Protein AF-A0A8R1E012-F1 (afdb_monomer)

Foldseek 3Di:
DDDDDDDDDDDDDDDDDDDDDDDDDDDDDDDDDDPDPPPDVVVVVVVVVLVVVFVVLLCVLQVDDQDDLCPPAEAEAFAWQVQKAWPDDDVPDPETEIEGDPCLQQAARQPRDCADPVRDNDWDAFQAWAAFPVRDTHGDSHIHDPVSQCNHQQLHDHQSLCCDVLLVNTRHFQQQFASQCNNVVVRSVRNDADWAAASITSHIHHPPWGQFPPKAWDWYFYQDPNDTTTHIHIHHPVPDQQDEDDAADQAAPQPRHRPPWAAAPRYRYTHDPVSDSYQHYPNHGDDPRHDPCVSSVHGHHPPDDDDDDDDPPPPPVPPD

Solvent-accessible surface area (backbone atoms only — not comparable to full-atom values): 19386 Å² total; per-residue (Å²): 133,88,80,85,90,89,85,87,92,83,91,86,88,87,81,89,84,85,90,82,91,81,87,84,80,86,84,86,80,86,78,76,79,76,79,76,77,78,76,51,70,67,58,53,53,51,51,51,49,52,52,49,53,45,54,52,51,52,46,60,57,70,72,43,76,89,70,85,51,45,73,60,37,42,31,38,66,77,44,58,32,79,48,43,47,63,52,84,85,54,99,86,64,89,78,37,42,30,40,65,43,95,54,31,88,59,26,17,64,81,79,72,34,52,52,49,98,86,70,50,58,66,66,47,68,29,70,38,66,44,72,30,74,86,70,48,76,41,77,41,67,51,24,29,35,69,70,53,45,56,50,45,34,35,31,63,40,52,46,68,55,27,49,34,71,79,27,74,47,36,56,49,53,53,58,60,28,16,41,59,38,27,53,73,67,39,51,51,61,14,46,51,84,62,69,28,33,33,63,61,32,57,37,13,20,33,60,90,75,42,47,41,51,78,44,42,84,39,60,33,34,34,55,51,97,92,39,78,44,50,29,66,29,26,46,51,52,86,82,49,88,65,74,72,83,74,73,62,48,81,30,19,75,80,78,61,50,64,70,85,63,42,62,23,74,66,51,45,50,16,29,45,80,86,72,46,69,56,51,24,44,70,86,36,76,55,65,90,47,57,44,60,54,67,67,50,64,64,69,60,44,54,92,62,88,75,88,75,86,76,73,90,76,67,88,72,71,88,77,127

InterPro do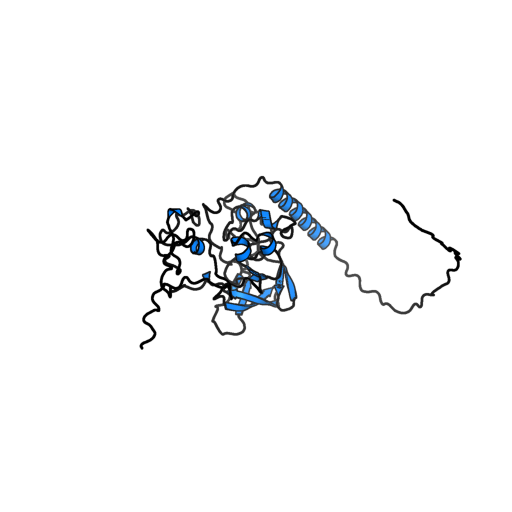mains:
  IPR011011 Zinc finger, FYVE/PHD-type [SSF57903] (248-296)

pLDDT: mean 76.77, std 21.1, range [26.72, 96.25]

Organism: Caenorhabditis japonica (NCBI:txid281687)

Nearest PDB structures (foldseek):
  6guu-assembly2_B  TM=7.314E-01  e=1.103E-01  Homo sapiens
  6q3m-assembly1_A  TM=7.262E-01  e=1.878E-01  Homo sapiens
  6q3m-assembly4_D  TM=7.131E-01  e=1.770E-01  Homo sapiens
  8ihn-assembly1_M  TM=5.520E-01  e=5.772E-01  Saccharomyces cerevisiae
  1yzt-assembly2_B  TM=3.600E-01  e=2.247E+00  Homo sapiens

Secondary structure (DSSP, 8-state):
-------------------------------PPP------HHHHHHHHHHHHHHHHHHHHHHSS------TTTEEPPPPB-TTEEE----TT-S-EEEEE-TTTTTS-TTT-SSS-TTS--PPEEP--EEEPTT-PEEEP--EE-HHHHHH--GGG--HHHHTSGGGTTS---GGGSBHHHHHTT-HHHHTSS-EEEESSBS-EEETTT-PBTT-EEEEEEEEETTEEEEEEEEE-GGGS-----SPPPSSBTTT---SSPEEPSSSS-EE-STT----EETTEEPPTT--HHHHHT--PBTTPPP-----SGGGG-S--

Structure (mmCIF, N/CA/C/O backbone):
data_AF-A0A8R1E012-F1
#
_entry.id   AF-A0A8R1E012-F1
#
loop_
_atom_site.group_PDB
_atom_site.id
_atom_site.type_symbol
_atom_site.label_atom_id
_atom_site.label_alt_id
_atom_site.label_comp_id
_atom_site.label_asym_id
_atom_site.label_entity_id
_atom_site.label_seq_id
_atom_site.pdbx_PDB_ins_code
_atom_site.Cartn_x
_atom_site.Cartn_y
_atom_site.Cartn_z
_atom_site.occupancy
_atom_site.B_iso_or_equiv
_atom_site.auth_seq_id
_atom_site.auth_comp_id
_atom_site.auth_asym_id
_atom_site.auth_atom_id
_atom_site.pdbx_PDB_model_num
ATOM 1 N N . MET A 1 1 ? 50.267 33.693 53.211 1.00 34.38 1 MET A N 1
ATOM 2 C CA . MET A 1 1 ? 51.618 33.092 53.180 1.00 34.38 1 MET A CA 1
ATOM 3 C C . MET A 1 1 ? 51.560 31.925 52.192 1.00 34.38 1 MET A C 1
ATOM 5 O O . MET A 1 1 ? 50.787 31.018 52.444 1.00 34.38 1 MET A O 1
ATOM 9 N N . THR A 1 2 ? 51.974 32.109 50.924 1.00 27.70 2 THR A N 1
ATOM 10 C CA . THR A 1 2 ? 53.293 31.695 50.345 1.00 27.70 2 THR A CA 1
ATOM 11 C C . THR A 1 2 ? 53.542 30.186 50.487 1.00 27.70 2 THR A C 1
ATOM 13 O O . THR A 1 2 ? 53.458 29.708 51.605 1.00 27.70 2 THR A O 1
ATOM 16 N N . ARG A 1 3 ? 53.875 29.361 49.477 1.00 27.44 3 ARG A N 1
ATOM 17 C CA . ARG A 1 3 ? 54.608 29.467 48.184 1.00 27.44 3 ARG A CA 1
ATOM 18 C C . ARG A 1 3 ? 54.267 28.193 47.350 1.00 27.44 3 ARG A C 1
ATOM 20 O O . ARG A 1 3 ? 53.997 27.171 47.962 1.00 27.44 3 ARG A O 1
ATOM 27 N N . LYS A 1 4 ? 54.041 28.267 46.023 1.00 27.70 4 LYS A N 1
ATOM 28 C CA . LYS A 1 4 ? 54.964 27.972 44.878 1.00 27.70 4 LYS A CA 1
ATOM 29 C C . LYS A 1 4 ? 55.592 26.560 44.896 1.00 27.70 4 LYS A C 1
ATOM 31 O O . LYS A 1 4 ? 56.228 26.222 45.880 1.00 27.70 4 LYS A O 1
ATOM 36 N N . GLN A 1 5 ? 55.245 25.683 43.938 1.00 31.92 5 GLN A N 1
ATOM 37 C CA . GLN A 1 5 ? 55.827 25.492 42.581 1.00 31.92 5 GLN A CA 1
ATOM 38 C C . GLN A 1 5 ? 57.225 24.867 42.608 1.00 31.92 5 GLN A C 1
ATOM 40 O O . GLN A 1 5 ? 58.113 25.481 43.177 1.00 31.92 5 GLN A O 1
ATOM 45 N N . ASP A 1 6 ? 57.396 23.752 41.885 1.00 28.92 6 ASP A N 1
ATOM 46 C CA . ASP A 1 6 ? 58.557 23.526 41.018 1.00 28.92 6 ASP A CA 1
ATOM 47 C C . ASP A 1 6 ? 58.189 22.640 39.812 1.00 28.92 6 ASP A C 1
ATOM 49 O O . ASP A 1 6 ? 57.286 21.805 39.858 1.00 28.92 6 ASP A O 1
ATOM 53 N N . SER A 1 7 ? 58.868 22.938 38.709 1.00 28.80 7 SER A N 1
ATOM 54 C CA . SER A 1 7 ? 58.747 22.470 37.322 1.00 28.80 7 SER A CA 1
ATOM 55 C C . SER A 1 7 ? 60.121 21.927 36.880 1.00 28.80 7 SER A C 1
ATOM 57 O O . SER A 1 7 ? 61.086 22.176 37.594 1.00 28.80 7 SER A O 1
ATOM 59 N N . ILE A 1 8 ? 60.196 21.284 35.696 1.00 30.83 8 ILE A N 1
ATOM 60 C CA . ILE A 1 8 ? 61.332 21.051 34.742 1.00 30.83 8 ILE A CA 1
ATOM 61 C C . ILE A 1 8 ? 61.252 19.573 34.268 1.00 30.83 8 ILE A C 1
ATOM 63 O O . ILE A 1 8 ? 61.195 18.700 35.121 1.00 30.83 8 ILE A O 1
ATOM 67 N N . ARG A 1 9 ? 61.095 19.133 32.999 1.00 28.78 9 ARG A N 1
ATOM 68 C CA . ARG A 1 9 ? 61.421 19.519 31.593 1.00 28.78 9 ARG A CA 1
ATOM 69 C C . ARG A 1 9 ? 62.757 18.942 31.054 1.00 28.78 9 ARG A C 1
ATOM 71 O O . ARG A 1 9 ? 63.801 19.212 31.624 1.00 28.78 9 ARG A O 1
ATOM 78 N N . GLY A 1 10 ? 62.677 18.248 29.904 1.00 26.94 10 GLY A N 1
ATOM 79 C CA . GLY A 1 10 ? 63.750 17.800 28.974 1.00 26.94 10 GLY A CA 1
ATOM 80 C C . GLY A 1 10 ? 63.295 16.496 28.285 1.00 26.94 10 GLY A C 1
ATOM 81 O O . GLY A 1 10 ? 62.950 15.572 29.006 1.00 26.94 10 GLY A O 1
ATOM 82 N N . VAL A 1 11 ? 62.990 16.361 26.984 1.00 27.95 11 VAL A N 1
ATOM 83 C CA . VAL A 1 11 ? 63.621 16.713 25.686 1.00 27.95 11 VAL A CA 1
ATOM 84 C C . VAL A 1 11 ? 64.960 16.019 25.449 1.00 27.95 11 VAL A C 1
ATOM 86 O O . VAL A 1 11 ? 65.975 16.533 25.896 1.00 27.95 11 VAL A O 1
ATOM 89 N N . GLU A 1 12 ? 64.932 14.951 24.645 1.00 30.09 12 GLU A N 1
ATOM 90 C CA . GLU A 1 12 ? 66.000 14.572 23.709 1.00 30.09 12 GLU A CA 1
ATOM 91 C C . GLU A 1 12 ? 65.348 14.157 22.371 1.00 30.09 12 GLU A C 1
ATOM 93 O O . GLU A 1 12 ? 64.437 13.328 22.331 1.00 30.09 12 GLU A O 1
ATOM 98 N N . GLN A 1 13 ? 65.761 14.837 21.300 1.00 29.92 13 GLN A N 1
ATOM 99 C CA . GLN A 1 13 ? 65.611 14.466 19.889 1.00 29.92 13 GLN A CA 1
ATOM 100 C C . GLN A 1 13 ? 66.942 13.861 19.430 1.00 29.92 13 GLN A C 1
ATOM 102 O O . GLN A 1 13 ? 67.958 14.238 19.999 1.00 29.92 13 GLN A O 1
ATOM 107 N N . GLU A 1 14 ? 66.907 13.012 18.397 1.00 29.28 14 GLU A N 1
ATOM 108 C CA . GLU A 1 14 ? 67.904 12.752 17.325 1.00 29.28 14 GLU A CA 1
ATOM 109 C C . GLU A 1 14 ? 67.539 11.374 16.715 1.00 29.28 14 GLU A C 1
ATOM 111 O O . GLU A 1 14 ? 67.141 10.479 17.454 1.00 29.28 14 GLU A O 1
ATOM 116 N N . GLN A 1 15 ? 67.577 11.067 15.417 1.00 28.11 15 GLN A N 1
ATOM 117 C CA . GLN A 1 15 ? 67.944 11.754 14.177 1.00 28.11 15 GLN A CA 1
ATOM 118 C C . GLN A 1 15 ? 67.415 10.892 13.004 1.00 28.11 15 GLN A C 1
ATOM 120 O O . GLN A 1 15 ? 67.193 9.690 13.159 1.00 28.11 15 GLN A O 1
ATOM 125 N N . GLU A 1 16 ? 67.202 11.524 11.852 1.00 29.28 16 GLU A N 1
ATOM 126 C CA . GLU A 1 16 ? 66.849 10.923 10.558 1.00 29.28 16 GLU A CA 1
ATOM 127 C C . GLU A 1 16 ? 67.978 10.046 9.983 1.00 29.28 16 GLU A C 1
ATOM 129 O O . GLU A 1 16 ? 69.153 10.303 10.238 1.00 29.28 16 GLU A O 1
ATOM 134 N N . ASN A 1 17 ? 67.619 9.069 9.142 1.00 26.72 17 ASN A N 1
ATOM 135 C CA . ASN A 1 17 ? 68.394 8.733 7.944 1.00 26.72 17 ASN A CA 1
ATOM 136 C C . ASN A 1 17 ? 67.496 8.058 6.891 1.00 26.72 17 ASN A C 1
ATOM 138 O O . ASN A 1 17 ? 66.838 7.054 7.169 1.00 26.72 17 ASN A O 1
ATOM 142 N N . ASP A 1 18 ? 67.490 8.672 5.709 1.00 29.80 18 ASP A N 1
ATOM 143 C CA . ASP A 1 18 ? 66.888 8.243 4.446 1.00 29.80 18 ASP A CA 1
ATOM 144 C C . ASP A 1 18 ? 67.750 7.196 3.702 1.00 29.80 18 ASP A C 1
ATOM 146 O O . ASP A 1 18 ? 68.901 6.956 4.064 1.00 29.80 18 ASP A O 1
ATOM 150 N N . GLU A 1 19 ? 67.176 6.691 2.597 1.00 29.98 19 GLU A N 1
ATOM 151 C CA . GLU A 1 19 ? 67.743 5.866 1.504 1.00 29.98 19 GLU A CA 1
ATOM 152 C C . GLU A 1 19 ? 67.638 4.339 1.765 1.00 29.98 19 GLU A C 1
ATOM 154 O O . GLU A 1 19 ? 68.071 3.828 2.787 1.00 29.98 19 GLU A O 1
ATOM 159 N N . GLU A 1 20 ? 66.963 3.514 0.953 1.00 30.38 20 GLU A N 1
ATOM 160 C CA . GLU A 1 20 ? 67.201 3.281 -0.473 1.00 30.38 20 GLU A CA 1
ATOM 161 C C . GLU A 1 20 ? 66.074 2.398 -1.066 1.00 30.38 20 GLU A C 1
ATOM 163 O O . GLU A 1 20 ? 65.569 1.470 -0.428 1.00 30.38 20 GLU A O 1
ATOM 168 N N . GLN A 1 21 ? 65.687 2.679 -2.312 1.00 35.03 21 GLN A N 1
ATOM 169 C CA . GLN A 1 21 ? 64.814 1.849 -3.145 1.00 35.03 21 GLN A CA 1
ATOM 170 C C . GLN A 1 21 ? 65.576 0.613 -3.641 1.00 35.03 21 GLN A C 1
ATOM 172 O O . GLN A 1 21 ? 66.682 0.769 -4.148 1.00 35.03 21 GLN A O 1
ATOM 177 N N . GLN A 1 22 ? 64.963 -0.578 -3.618 1.00 29.67 22 GLN A N 1
ATOM 178 C CA . GLN A 1 22 ? 65.347 -1.670 -4.525 1.00 29.67 22 GLN A CA 1
ATOM 179 C C . GLN A 1 22 ? 64.234 -2.720 -4.707 1.00 29.67 22 GLN A C 1
ATOM 181 O O . GLN A 1 22 ? 63.867 -3.448 -3.789 1.00 29.67 22 GLN A O 1
ATOM 186 N N . ASP A 1 23 ? 63.708 -2.743 -5.933 1.00 31.38 23 ASP A N 1
ATOM 187 C CA . ASP A 1 23 ? 63.372 -3.902 -6.765 1.00 31.38 23 ASP A CA 1
ATOM 188 C C . ASP A 1 23 ? 62.698 -5.133 -6.134 1.00 31.38 23 ASP A C 1
ATOM 190 O O . ASP A 1 23 ? 63.350 -6.064 -5.659 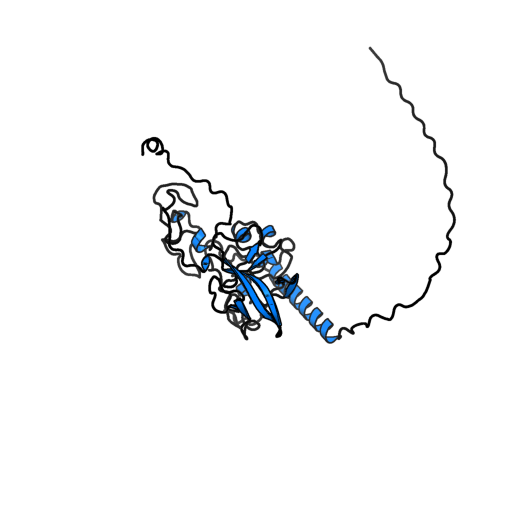1.00 31.38 23 ASP A O 1
ATOM 194 N N . LEU A 1 24 ? 61.382 -5.248 -6.352 1.00 32.81 24 LEU A N 1
ATOM 195 C CA . LEU A 1 24 ? 60.728 -6.550 -6.503 1.00 32.81 24 LEU A CA 1
ATOM 196 C C . LEU A 1 24 ? 60.309 -6.734 -7.962 1.00 32.81 24 LEU A C 1
ATOM 198 O O . LEU A 1 24 ? 59.386 -6.094 -8.463 1.00 32.81 24 LEU A O 1
ATOM 202 N N . LYS A 1 25 ? 61.071 -7.604 -8.626 1.00 30.31 25 LYS A N 1
ATOM 203 C CA . LYS A 1 25 ? 60.909 -8.055 -10.005 1.00 30.31 25 LYS A CA 1
ATOM 204 C C . LYS A 1 25 ? 59.576 -8.776 -10.196 1.00 30.31 25 LYS A C 1
ATOM 206 O O . LYS A 1 25 ? 59.165 -9.585 -9.367 1.00 30.31 25 LYS A O 1
ATOM 211 N N . GLU A 1 26 ? 58.949 -8.477 -11.326 1.00 30.91 26 GLU A N 1
ATOM 212 C CA . GLU A 1 26 ? 57.810 -9.188 -11.893 1.00 30.91 26 GLU A CA 1
ATOM 213 C C . GLU A 1 26 ? 58.190 -10.640 -12.215 1.00 30.91 26 GLU A C 1
ATOM 215 O O . GLU A 1 26 ? 59.068 -10.877 -13.043 1.00 30.91 26 GLU A O 1
ATOM 220 N N . ASP A 1 27 ? 57.478 -11.601 -11.623 1.00 29.95 27 ASP A N 1
ATOM 221 C CA . ASP A 1 27 ? 57.355 -12.944 -12.188 1.00 29.95 27 ASP A CA 1
ATOM 222 C C . ASP A 1 27 ? 56.073 -13.006 -13.021 1.00 29.95 27 ASP A C 1
ATOM 224 O O . ASP A 1 27 ? 54.943 -13.086 -12.530 1.00 29.95 27 ASP A O 1
ATOM 228 N N . SER A 1 28 ? 56.281 -12.930 -14.331 1.00 33.62 28 SER A N 1
ATOM 229 C CA . SER A 1 28 ? 55.306 -13.204 -15.371 1.00 33.62 28 SER A CA 1
ATOM 230 C C . SER A 1 28 ? 55.088 -14.713 -15.518 1.00 33.62 28 SER A C 1
ATOM 232 O O . SER A 1 28 ? 56.014 -15.415 -15.920 1.00 33.62 28 SER A O 1
ATOM 234 N N . ALA A 1 29 ? 53.865 -15.202 -15.307 1.00 30.14 29 ALA A N 1
ATOM 235 C CA . ALA A 1 29 ? 53.318 -16.315 -16.086 1.00 30.14 29 ALA A CA 1
ATOM 236 C C . ALA A 1 29 ? 51.803 -16.472 -15.872 1.00 30.14 29 ALA A C 1
ATOM 238 O O . ALA A 1 29 ? 51.328 -16.766 -14.779 1.0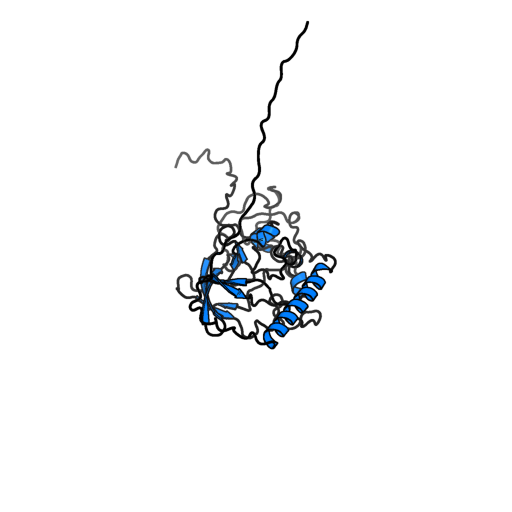0 30.14 29 ALA A O 1
ATOM 239 N N . ASP A 1 30 ? 51.089 -16.331 -16.987 1.00 33.59 30 ASP A N 1
ATOM 240 C CA . ASP A 1 30 ? 49.815 -16.975 -17.310 1.00 33.59 30 ASP A CA 1
ATOM 241 C C . ASP A 1 30 ? 48.533 -16.478 -16.612 1.00 33.59 30 ASP A C 1
ATOM 243 O O . ASP A 1 30 ? 47.856 -17.175 -15.857 1.00 33.59 30 ASP A O 1
ATOM 247 N N . ARG A 1 31 ? 48.128 -15.248 -16.955 1.00 33.75 31 ARG A N 1
ATOM 248 C CA . ARG A 1 31 ? 46.708 -14.872 -16.966 1.00 33.75 31 ARG A CA 1
ATOM 249 C C . ARG A 1 31 ? 46.224 -14.872 -18.407 1.00 33.75 31 ARG A C 1
ATOM 251 O O . ARG A 1 31 ? 46.472 -13.927 -19.152 1.00 33.75 31 ARG A O 1
ATOM 258 N N . SER A 1 32 ? 45.514 -15.928 -18.789 1.00 33.56 32 SER A N 1
ATOM 259 C CA . SER A 1 32 ? 44.709 -15.925 -20.008 1.00 33.56 32 SER A CA 1
ATOM 260 C C . SER A 1 32 ? 43.751 -14.718 -19.970 1.00 33.56 32 SER A C 1
ATOM 262 O O . SER A 1 32 ? 43.167 -14.461 -18.911 1.00 33.56 32 SER A O 1
ATOM 264 N N . PRO A 1 33 ? 43.575 -13.953 -21.064 1.00 32.66 33 PRO A N 1
ATOM 265 C CA . PRO A 1 33 ? 42.719 -12.775 -21.043 1.00 32.66 33 PRO A CA 1
ATOM 266 C C . PRO A 1 33 ? 41.285 -13.192 -20.717 1.00 32.66 33 PRO A C 1
ATOM 268 O O . PRO A 1 33 ? 40.686 -14.002 -21.427 1.00 32.66 33 PRO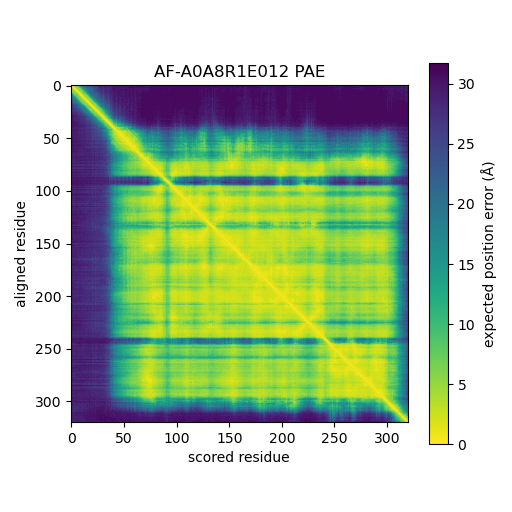 A O 1
ATOM 271 N N . LEU A 1 34 ? 40.732 -12.641 -19.634 1.00 34.94 34 LEU A N 1
ATOM 272 C CA . LEU A 1 34 ? 39.292 -12.628 -19.408 1.00 34.94 34 LEU A CA 1
ATOM 273 C C . LEU A 1 34 ? 38.651 -12.045 -20.668 1.00 34.94 34 LEU A C 1
ATOM 275 O O . LEU A 1 34 ? 38.933 -10.903 -21.023 1.00 34.94 34 LEU A O 1
ATOM 279 N N . ASN A 1 35 ? 37.834 -12.847 -21.351 1.00 33.41 35 ASN A N 1
ATOM 280 C CA . ASN A 1 35 ? 37.024 -12.396 -22.473 1.00 33.41 35 ASN A CA 1
ATOM 281 C C . ASN A 1 35 ? 36.261 -11.134 -22.052 1.00 33.41 35 ASN A C 1
ATOM 283 O O . ASN A 1 35 ? 35.303 -11.208 -21.282 1.00 33.41 35 ASN A O 1
ATOM 287 N N . GLU A 1 36 ? 36.692 -9.982 -22.563 1.00 36.00 36 GLU A N 1
ATOM 288 C CA . GLU A 1 36 ? 35.919 -8.751 -22.533 1.00 36.00 36 GLU A CA 1
ATOM 289 C C . GLU A 1 36 ? 34.602 -9.026 -23.258 1.00 36.00 36 GLU A C 1
ATOM 291 O O . GLU A 1 36 ? 34.543 -9.157 -24.485 1.00 36.00 36 GLU A O 1
ATOM 296 N N . ILE A 1 37 ? 33.524 -9.154 -22.488 1.00 41.12 37 ILE A N 1
ATOM 297 C CA . ILE A 1 37 ? 32.177 -9.112 -23.036 1.00 41.12 37 ILE A CA 1
ATOM 298 C C . ILE A 1 37 ? 32.033 -7.707 -23.620 1.00 41.12 37 ILE A C 1
ATOM 300 O O . ILE A 1 37 ? 31.922 -6.728 -22.884 1.00 41.12 37 ILE A O 1
ATOM 304 N N . LYS A 1 38 ? 32.085 -7.600 -24.951 1.00 38.44 38 LYS A N 1
ATOM 305 C CA . LYS A 1 38 ? 31.772 -6.369 -25.678 1.00 38.44 38 LYS A CA 1
ATOM 306 C C . LYS A 1 38 ? 30.324 -5.991 -25.373 1.00 38.44 38 LYS A C 1
ATOM 308 O O . LYS A 1 38 ? 29.403 -6.461 -26.036 1.00 38.44 38 LYS A O 1
ATOM 313 N N . GLU A 1 39 ? 30.120 -5.158 -24.358 1.00 48.75 39 GLU A N 1
ATOM 314 C CA . GLU A 1 39 ? 28.855 -4.463 -24.144 1.00 48.75 39 GLU A CA 1
ATOM 315 C C . GLU A 1 39 ? 28.542 -3.656 -25.406 1.00 48.75 39 GLU A C 1
ATOM 317 O O . GLU A 1 39 ? 29.295 -2.767 -25.811 1.00 48.75 39 GLU A O 1
ATOM 322 N N . ASN A 1 40 ? 27.457 -4.027 -26.079 1.00 57.12 40 ASN A N 1
ATOM 323 C CA . ASN A 1 40 ? 27.053 -3.427 -27.340 1.00 57.12 40 ASN A CA 1
ATOM 324 C C . ASN A 1 40 ? 26.738 -1.933 -27.116 1.00 57.12 40 ASN A C 1
ATOM 326 O O . ASN A 1 40 ? 26.026 -1.582 -26.181 1.00 57.12 40 ASN A O 1
ATOM 330 N N . ALA A 1 41 ? 27.219 -1.033 -27.978 1.00 52.59 41 ALA A N 1
ATOM 331 C CA . ALA A 1 41 ? 26.959 0.410 -27.863 1.00 52.59 41 ALA A CA 1
ATOM 332 C C . ALA A 1 41 ? 25.451 0.746 -27.807 1.00 52.59 41 ALA A C 1
ATOM 334 O O . ALA A 1 41 ? 25.053 1.743 -27.205 1.00 52.59 41 ALA A O 1
ATOM 335 N N . GLN A 1 42 ? 24.607 -0.127 -28.371 1.00 45.44 42 GLN A N 1
ATOM 336 C CA . GLN A 1 42 ? 23.150 -0.060 -28.252 1.00 45.44 42 GLN A CA 1
ATOM 337 C C . GLN A 1 42 ? 22.646 -0.239 -26.809 1.00 45.44 42 GLN A C 1
ATOM 339 O O . GLN A 1 42 ? 21.721 0.469 -26.424 1.00 45.44 42 GLN A O 1
ATOM 344 N N . SER A 1 43 ? 23.257 -1.109 -25.991 1.00 58.88 43 SER A N 1
ATOM 345 C CA . SER A 1 43 ? 22.852 -1.287 -24.587 1.00 58.88 43 SER A CA 1
ATOM 346 C C . SER A 1 43 ? 23.232 -0.074 -23.739 1.00 58.88 43 SER A C 1
ATOM 348 O O . SER A 1 43 ? 22.422 0.391 -22.943 1.00 58.88 43 SER A O 1
ATOM 350 N N . ARG A 1 44 ? 24.411 0.515 -23.977 1.00 61.34 44 ARG A N 1
ATOM 351 C CA . ARG A 1 44 ? 24.849 1.744 -23.291 1.00 61.34 44 ARG A CA 1
ATOM 352 C C . ARG A 1 44 ? 23.974 2.949 -23.631 1.00 61.34 44 ARG A C 1
ATOM 354 O O . ARG A 1 44 ? 23.565 3.673 -22.730 1.00 61.34 44 ARG A O 1
ATOM 361 N N . ALA A 1 45 ? 23.626 3.131 -24.905 1.00 57.69 45 ALA A N 1
ATOM 362 C CA . ALA A 1 45 ? 22.717 4.199 -25.328 1.00 57.69 45 ALA A CA 1
ATOM 363 C C . ALA A 1 45 ? 21.307 4.032 -24.728 1.00 57.69 45 ALA A C 1
ATOM 365 O O . ALA A 1 45 ? 20.666 5.010 -24.339 1.00 57.69 45 ALA A O 1
ATOM 366 N N . GLN A 1 46 ? 20.832 2.789 -24.611 1.00 60.28 46 GLN A N 1
ATOM 367 C CA . GLN A 1 46 ? 19.542 2.474 -23.999 1.00 60.28 46 GLN A CA 1
ATOM 368 C C . GLN A 1 46 ? 19.555 2.728 -22.480 1.00 60.28 46 GLN A C 1
ATOM 370 O O . GLN A 1 46 ? 18.619 3.325 -21.947 1.00 60.28 46 GLN A O 1
ATOM 375 N N . GLU A 1 47 ? 20.639 2.374 -21.787 1.00 63.28 47 GLU A N 1
ATOM 376 C CA . GLU A 1 47 ? 20.842 2.702 -20.370 1.00 63.28 47 GLU A CA 1
ATOM 377 C C . GLU A 1 47 ? 20.942 4.212 -20.116 1.00 63.28 47 GLU A C 1
ATOM 379 O O . GLU A 1 47 ? 20.360 4.729 -19.159 1.00 63.28 47 GLU A O 1
ATOM 384 N N . GLU A 1 48 ? 21.653 4.944 -20.972 1.00 68.69 48 GLU A N 1
ATOM 385 C CA . GLU A 1 48 ? 21.812 6.395 -20.857 1.00 68.69 48 GLU A CA 1
ATOM 386 C C . GLU A 1 48 ? 20.498 7.143 -21.129 1.00 68.69 48 GLU A C 1
ATOM 388 O O . GLU A 1 48 ? 20.158 8.100 -20.421 1.00 68.69 48 GLU A O 1
ATOM 393 N N . SER A 1 49 ? 19.696 6.645 -22.074 1.00 69.38 49 SER A N 1
ATOM 394 C CA . SER A 1 49 ? 18.331 7.118 -22.317 1.00 69.38 49 SER A CA 1
ATOM 395 C C . SER A 1 49 ? 17.443 6.935 -21.080 1.00 69.38 49 SER A C 1
ATOM 397 O O . SER A 1 49 ? 16.830 7.899 -20.613 1.00 69.38 49 SER A O 1
ATOM 399 N N . LEU A 1 50 ? 17.451 5.747 -20.462 1.00 64.19 50 LEU A N 1
ATOM 400 C CA . LEU A 1 50 ? 16.689 5.464 -19.237 1.00 64.19 50 LEU A CA 1
ATOM 401 C C . LEU A 1 50 ? 17.131 6.342 -18.056 1.00 64.19 50 LEU A C 1
ATOM 403 O O . LEU A 1 50 ? 16.289 6.854 -17.315 1.00 64.19 50 LEU A O 1
ATOM 407 N N . ARG A 1 51 ? 18.441 6.577 -17.895 1.00 69.25 51 ARG A N 1
ATOM 408 C CA . ARG A 1 51 ? 18.981 7.493 -16.871 1.00 69.25 51 ARG A CA 1
ATOM 409 C C . ARG A 1 51 ? 18.557 8.943 -17.102 1.00 69.25 51 ARG A C 1
ATOM 411 O O . ARG A 1 51 ? 18.312 9.668 -16.138 1.00 69.25 51 ARG A O 1
ATOM 418 N N . THR A 1 52 ? 18.464 9.370 -18.356 1.00 72.50 52 THR A N 1
ATOM 419 C CA . THR A 1 52 ? 18.018 10.722 -18.714 1.00 72.50 52 THR A CA 1
ATOM 420 C C . THR A 1 52 ? 16.526 10.900 -18.444 1.00 72.50 52 THR A C 1
ATOM 422 O O . THR A 1 52 ? 16.138 11.864 -17.784 1.00 72.50 52 THR A O 1
ATOM 425 N N . ILE A 1 53 ? 15.698 9.932 -18.853 1.00 66.75 53 ILE A N 1
ATOM 426 C CA . ILE A 1 53 ? 14.262 9.889 -18.530 1.00 66.75 53 ILE A CA 1
ATOM 427 C C . ILE A 1 53 ? 14.061 9.936 -17.012 1.00 66.75 53 ILE A C 1
ATOM 429 O O . ILE A 1 53 ? 13.248 10.715 -16.520 1.00 66.75 53 ILE A O 1
ATOM 433 N N . TYR A 1 54 ? 14.861 9.179 -16.257 1.00 66.50 54 TYR A N 1
ATOM 434 C CA . TYR A 1 54 ? 14.847 9.207 -14.797 1.00 66.50 54 TYR A CA 1
ATOM 435 C C . TYR A 1 54 ? 15.131 10.596 -14.225 1.00 66.50 54 TYR A C 1
ATOM 437 O O . TYR A 1 54 ? 14.325 11.095 -13.446 1.00 66.50 54 TYR A O 1
ATOM 445 N N . ARG A 1 55 ? 16.247 11.236 -14.603 1.00 71.38 55 ARG A N 1
ATOM 446 C CA . ARG A 1 55 ? 16.583 12.571 -14.083 1.00 71.38 55 ARG A CA 1
ATOM 447 C C . ARG A 1 55 ? 15.490 13.577 -14.403 1.00 71.38 55 ARG A C 1
ATOM 449 O O . ARG A 1 55 ? 15.145 14.381 -13.545 1.00 71.38 55 ARG A O 1
ATOM 456 N N . ASN A 1 56 ? 14.917 13.496 -15.599 1.00 72.94 56 ASN A N 1
ATOM 457 C CA . ASN A 1 56 ? 13.828 14.371 -16.005 1.00 72.94 56 ASN A CA 1
ATOM 458 C C . ASN A 1 56 ? 12.565 14.121 -15.173 1.00 72.94 56 ASN A C 1
ATOM 460 O O . ASN A 1 56 ? 11.956 15.078 -14.709 1.00 72.94 56 ASN A O 1
ATOM 464 N N . ASN A 1 57 ? 12.193 12.864 -14.931 1.00 69.31 57 ASN A N 1
ATOM 465 C CA . ASN A 1 57 ? 10.999 12.524 -14.157 1.00 69.31 57 ASN A CA 1
ATOM 466 C C . ASN A 1 57 ? 11.166 12.811 -12.662 1.00 69.31 57 ASN A C 1
ATOM 468 O O . ASN A 1 57 ? 10.277 13.408 -12.062 1.00 69.31 57 ASN A O 1
ATOM 472 N N . LEU A 1 58 ? 12.322 12.492 -12.077 1.00 71.31 58 LEU A N 1
ATOM 473 C CA . LEU A 1 58 ? 12.647 12.854 -10.699 1.00 71.31 58 LEU A CA 1
ATOM 474 C C . LEU A 1 58 ? 12.632 14.374 -10.523 1.00 71.31 58 LEU A C 1
ATOM 476 O O . LEU A 1 58 ? 11.996 14.871 -9.603 1.00 71.31 58 LEU A O 1
ATOM 480 N N . LYS A 1 59 ? 13.259 15.116 -11.443 1.00 73.25 59 LYS A N 1
ATOM 481 C CA . LYS A 1 59 ? 13.247 16.579 -11.429 1.00 73.25 59 LYS A CA 1
ATOM 482 C C . LYS A 1 59 ? 11.828 17.135 -11.566 1.00 73.25 59 LYS A C 1
ATOM 484 O O . LYS A 1 59 ? 11.447 17.981 -10.776 1.00 73.25 59 LYS A O 1
ATOM 489 N N . LYS A 1 60 ? 10.998 16.607 -12.476 1.00 70.12 60 LYS A N 1
ATOM 490 C CA . LYS A 1 60 ? 9.572 16.986 -12.583 1.00 70.12 60 LYS A CA 1
ATOM 491 C C . LYS A 1 60 ? 8.803 16.772 -11.272 1.00 70.12 60 LYS A C 1
ATOM 493 O O . LYS A 1 60 ? 7.872 17.522 -11.002 1.00 70.12 60 LYS A O 1
ATOM 498 N N . ILE A 1 61 ? 9.139 15.741 -10.496 1.00 72.50 61 ILE A N 1
ATOM 499 C CA . ILE A 1 61 ? 8.469 15.427 -9.226 1.00 72.50 61 ILE A CA 1
ATOM 500 C C . ILE A 1 61 ? 8.999 16.302 -8.086 1.00 72.50 61 ILE A C 1
ATOM 502 O O . ILE A 1 61 ? 8.198 16.804 -7.306 1.00 72.50 61 ILE A O 1
ATOM 506 N N . LEU A 1 62 ? 10.318 16.490 -7.995 1.00 73.62 62 LEU A N 1
ATOM 507 C CA . LEU A 1 62 ? 10.963 17.273 -6.937 1.00 73.62 62 LEU A CA 1
ATOM 508 C C . LEU A 1 62 ? 10.789 18.786 -7.127 1.00 73.62 62 LEU A C 1
ATOM 510 O O . LEU A 1 62 ? 10.657 19.505 -6.143 1.00 73.62 62 LEU A O 1
ATOM 514 N N . ASP A 1 63 ? 10.755 19.267 -8.373 1.00 75.31 63 ASP A N 1
ATOM 515 C CA . ASP A 1 63 ? 10.559 20.688 -8.693 1.00 75.31 63 ASP A CA 1
ATOM 516 C C . ASP A 1 63 ? 9.080 21.106 -8.599 1.00 75.31 63 ASP A C 1
ATOM 518 O O . ASP A 1 63 ? 8.767 22.299 -8.615 1.00 75.31 63 ASP A O 1
ATOM 522 N N . ARG A 1 64 ? 8.144 20.148 -8.518 1.00 70.31 64 ARG A N 1
ATOM 523 C CA . ARG A 1 64 ? 6.734 20.464 -8.269 1.00 70.31 64 ARG A CA 1
ATOM 524 C C . ARG A 1 64 ? 6.586 21.018 -6.856 1.00 70.31 64 ARG A C 1
ATOM 526 O O . ARG A 1 64 ? 7.074 20.428 -5.895 1.00 70.31 64 ARG A O 1
ATOM 533 N N . GLN A 1 65 ? 5.848 22.122 -6.723 1.00 71.38 65 GLN A N 1
ATOM 534 C CA . GLN A 1 65 ? 5.376 22.549 -5.409 1.00 71.38 65 GLN A CA 1
ATOM 535 C C . GLN A 1 65 ? 4.587 21.408 -4.763 1.00 71.38 65 GLN A C 1
ATOM 537 O O . GLN A 1 65 ? 3.870 20.671 -5.443 1.00 71.38 65 GLN A O 1
ATOM 542 N N . PHE A 1 66 ? 4.750 21.246 -3.450 1.00 72.94 66 PHE A N 1
ATOM 543 C CA . PHE A 1 66 ? 4.001 20.247 -2.707 1.00 72.94 66 PHE A CA 1
ATOM 544 C C . PHE A 1 66 ? 2.501 20.534 -2.832 1.00 72.94 66 PHE A C 1
ATOM 546 O O . PHE A 1 66 ? 2.008 21.545 -2.334 1.00 72.94 66 PHE A O 1
ATOM 553 N N . GLU A 1 67 ? 1.787 19.630 -3.493 1.00 70.38 67 GLU A N 1
ATOM 554 C CA . GLU A 1 67 ? 0.333 19.646 -3.585 1.00 70.38 67 GLU A CA 1
ATOM 555 C C . GLU A 1 67 ? -0.224 18.629 -2.581 1.00 70.38 67 GLU A C 1
ATOM 557 O O . GLU A 1 67 ? 0.084 17.435 -2.695 1.00 70.38 67 GLU A O 1
ATOM 562 N N . PRO A 1 68 ? -1.030 19.060 -1.593 1.00 76.25 68 PRO A N 1
ATOM 563 C CA . PRO A 1 68 ? -1.695 18.137 -0.687 1.00 76.25 68 PRO A CA 1
ATOM 564 C C . PRO A 1 68 ? -2.557 17.150 -1.480 1.00 76.25 68 PRO A C 1
ATOM 566 O O . PRO A 1 68 ? -3.432 17.548 -2.246 1.00 76.25 68 PRO A O 1
ATOM 569 N N . ASN A 1 69 ? -2.362 15.852 -1.259 1.00 79.25 69 ASN A N 1
ATOM 570 C CA . ASN A 1 69 ? -3.160 14.796 -1.895 1.00 79.25 69 ASN A CA 1
ATOM 571 C C . ASN A 1 69 ? -4.491 14.527 -1.162 1.00 79.25 69 ASN A C 1
ATOM 573 O O . ASN A 1 69 ? -5.091 13.468 -1.326 1.00 79.25 69 ASN A O 1
ATOM 577 N N . GLY A 1 70 ? -4.925 15.463 -0.314 1.00 82.25 70 GLY A N 1
ATOM 578 C CA . GLY A 1 70 ? -6.148 15.361 0.476 1.00 82.25 70 GLY A CA 1
ATOM 579 C C . GLY A 1 70 ? -6.058 14.463 1.713 1.00 82.25 70 GLY A C 1
ATOM 580 O O . GLY A 1 70 ? -7.064 14.335 2.397 1.00 82.25 70 GLY A O 1
ATOM 581 N N . TYR A 1 71 ? -4.908 13.862 2.035 1.00 84.88 71 TYR A N 1
ATOM 582 C CA . TYR A 1 71 ? -4.750 13.063 3.256 1.00 84.88 71 TYR A CA 1
ATOM 583 C C . TYR A 1 71 ? -4.737 13.944 4.528 1.00 84.88 71 TYR A C 1
ATOM 585 O O . TYR A 1 71 ? -4.070 14.982 4.517 1.00 84.88 71 TYR A O 1
ATOM 593 N N . PRO A 1 72 ? -5.375 13.530 5.645 1.00 87.75 72 PRO A N 1
ATOM 594 C CA . PRO A 1 72 ? -6.174 12.308 5.807 1.00 87.75 72 PRO A CA 1
ATOM 595 C C . PRO A 1 72 ? -7.648 12.452 5.388 1.00 87.75 72 PRO A C 1
ATOM 597 O O . PRO A 1 72 ? -8.328 11.441 5.251 1.00 87.75 72 PRO A O 1
ATOM 600 N N . GLU A 1 73 ? -8.158 13.665 5.158 1.00 92.19 73 GLU A N 1
ATOM 601 C CA . GLU A 1 73 ? -9.592 13.914 4.926 1.00 92.19 73 GLU A CA 1
ATOM 602 C C . GLU A 1 73 ? -10.191 13.111 3.754 1.00 92.19 73 GLU A C 1
ATOM 604 O O . GLU A 1 73 ? -11.324 12.638 3.842 1.00 92.19 73 GLU A O 1
ATOM 609 N N . ASN A 1 74 ? -9.436 12.928 2.672 1.00 93.12 74 ASN A N 1
ATOM 610 C CA . ASN A 1 74 ? -9.826 12.181 1.480 1.00 93.12 74 ASN A CA 1
ATOM 611 C C . ASN A 1 74 ? -8.871 11.011 1.277 1.00 93.12 74 ASN A C 1
ATOM 613 O O . ASN A 1 74 ? -7.804 11.163 0.687 1.00 93.12 74 ASN A O 1
ATOM 617 N N . LEU A 1 75 ? -9.251 9.843 1.776 1.00 92.31 75 LEU A N 1
ATOM 618 C CA . LEU A 1 75 ? -8.420 8.650 1.761 1.00 92.31 75 LEU A CA 1
ATOM 619 C C . LEU A 1 75 ? -8.710 7.790 0.523 1.00 92.31 75 LEU A C 1
ATOM 621 O O . LEU A 1 75 ? -9.857 7.633 0.112 1.00 92.31 75 LEU A O 1
ATOM 625 N N . MET A 1 76 ? -7.676 7.183 -0.048 1.00 93.50 76 MET A N 1
ATOM 626 C CA . MET A 1 76 ? -7.798 6.131 -1.055 1.00 93.50 76 MET A CA 1
ATOM 627 C C . MET A 1 76 ? -7.657 4.752 -0.414 1.00 93.50 76 MET A C 1
ATOM 629 O O . MET A 1 76 ? -6.839 4.549 0.488 1.00 93.50 76 MET A O 1
ATOM 633 N N . SER A 1 77 ? -8.419 3.784 -0.912 1.00 92.00 77 SER A N 1
ATOM 634 C CA . SER A 1 77 ? -8.255 2.383 -0.536 1.00 92.00 77 SER A CA 1
ATOM 635 C C . SER A 1 77 ? -6.930 1.823 -1.049 1.00 92.00 77 SER A C 1
ATOM 637 O O . SER A 1 77 ? -6.414 2.213 -2.100 1.00 92.00 77 SER A O 1
ATOM 639 N N . HIS A 1 78 ? -6.393 0.840 -0.321 1.00 92.19 78 HIS A N 1
ATOM 640 C CA . HIS A 1 78 ? -5.248 0.063 -0.797 1.00 92.19 78 HIS A CA 1
ATOM 641 C C . HIS A 1 78 ? -5.609 -0.670 -2.084 1.00 92.19 78 HIS A C 1
ATOM 643 O O . HIS A 1 78 ? -6.603 -1.394 -2.146 1.00 92.19 78 HIS A O 1
ATOM 649 N N . VAL A 1 79 ? -4.769 -0.502 -3.098 1.00 93.44 79 VAL A N 1
ATOM 650 C CA . VAL A 1 79 ? -5.020 -1.033 -4.438 1.00 93.44 79 VAL A CA 1
ATOM 651 C C . VAL A 1 79 ? -4.668 -2.524 -4.511 1.00 93.44 79 VAL A C 1
ATOM 653 O O . VAL A 1 79 ? -3.673 -2.982 -3.937 1.00 93.44 79 VAL A O 1
ATOM 656 N N . ALA A 1 80 ? -5.498 -3.300 -5.210 1.00 92.50 80 ALA A N 1
ATOM 657 C CA . ALA A 1 80 ? -5.260 -4.719 -5.459 1.00 92.50 80 ALA A CA 1
ATOM 658 C C . ALA A 1 80 ? -4.037 -4.933 -6.367 1.00 92.50 80 ALA A C 1
ATOM 660 O O . ALA A 1 80 ? -3.696 -4.094 -7.199 1.00 92.50 80 ALA A O 1
ATOM 661 N N . ARG A 1 81 ? -3.358 -6.074 -6.233 1.00 92.19 81 ARG A N 1
ATOM 662 C CA . ARG A 1 81 ? -2.183 -6.395 -7.054 1.00 92.19 81 ARG A CA 1
ATOM 663 C C . ARG A 1 81 ? -2.599 -7.044 -8.376 1.00 92.19 81 ARG A C 1
ATOM 665 O O . ARG A 1 81 ? -2.252 -8.185 -8.645 1.00 92.19 81 ARG A O 1
ATOM 672 N N . GLU A 1 82 ? -3.349 -6.322 -9.206 1.00 90.12 82 GLU A N 1
ATOM 673 C CA . GLU A 1 82 ? -3.981 -6.911 -10.402 1.00 90.12 82 GLU A CA 1
ATOM 674 C C . GLU A 1 82 ? -2.989 -7.366 -11.478 1.00 90.12 82 GLU A C 1
ATOM 676 O O . GLU A 1 82 ? -3.313 -8.228 -12.280 1.00 90.12 82 GLU A O 1
ATOM 681 N N . PHE A 1 83 ? -1.763 -6.843 -11.482 1.00 90.50 83 PHE A N 1
ATOM 682 C CA . PHE A 1 83 ? -0.731 -7.225 -12.450 1.00 90.50 83 PHE A CA 1
ATOM 683 C C . PHE A 1 83 ? -0.009 -8.542 -12.111 1.00 90.50 83 PHE A C 1
ATOM 685 O O . PHE A 1 83 ? 0.784 -9.023 -12.918 1.00 90.50 83 PHE A O 1
ATOM 692 N N . LEU A 1 84 ? -0.250 -9.127 -10.931 1.00 91.69 84 LEU A N 1
ATOM 693 C CA . LEU A 1 84 ? 0.290 -10.430 -10.537 1.00 91.69 84 LEU A CA 1
ATOM 694 C C . LEU A 1 84 ? -0.869 -11.382 -10.245 1.00 91.69 84 LEU A C 1
ATOM 696 O O . LEU A 1 84 ? -1.583 -11.230 -9.256 1.00 91.69 84 LEU A O 1
ATOM 700 N N . LYS A 1 85 ? -1.035 -12.396 -11.090 1.00 90.31 85 LYS A N 1
ATOM 701 C CA . LYS A 1 85 ? -2.036 -13.436 -10.889 1.00 90.31 85 LYS A CA 1
ATOM 702 C C . LYS A 1 85 ? -1.420 -14.574 -10.091 1.00 90.31 85 LYS A C 1
ATOM 704 O O . LYS A 1 85 ? -0.526 -15.256 -10.576 1.00 90.31 85 LYS A O 1
ATOM 709 N N . VAL A 1 86 ? -1.923 -14.772 -8.879 1.00 88.12 86 VAL A N 1
ATOM 710 C CA . VAL A 1 86 ? -1.525 -15.863 -7.984 1.00 88.12 86 VAL A CA 1
ATOM 711 C C . VAL A 1 86 ? -2.522 -17.006 -8.155 1.00 88.12 86 VAL A C 1
ATOM 713 O O . VAL A 1 86 ? -3.730 -16.790 -8.023 1.00 88.12 86 VAL A O 1
ATOM 716 N N . GLU A 1 87 ? -2.045 -18.208 -8.480 1.00 82.81 87 GLU A N 1
ATOM 717 C CA . GLU A 1 87 ? -2.911 -19.385 -8.567 1.00 82.81 87 GLU A CA 1
ATOM 718 C C . GLU A 1 87 ? -3.529 -19.703 -7.202 1.00 82.81 87 GLU A C 1
ATOM 720 O O . GLU A 1 87 ? -2.961 -19.392 -6.155 1.00 82.81 87 GLU A O 1
ATOM 725 N N . SER A 1 88 ? -4.752 -20.248 -7.221 1.00 62.81 88 SER A N 1
ATOM 726 C CA . SER A 1 88 ? -5.657 -20.286 -6.070 1.00 62.81 88 SER A CA 1
ATOM 727 C C . SER A 1 88 ? -4.959 -20.739 -4.790 1.00 62.81 88 SER A C 1
ATOM 729 O O . SER A 1 88 ? -4.646 -21.914 -4.616 1.00 62.81 88 SER A O 1
ATOM 731 N N . TYR A 1 89 ? -4.782 -19.779 -3.886 1.00 56.44 89 TYR A N 1
ATOM 732 C CA . TYR A 1 89 ? -4.277 -19.977 -2.541 1.00 56.44 89 TYR A CA 1
ATOM 733 C C . TYR A 1 89 ? -5.117 -21.032 -1.809 1.00 56.44 89 TYR A C 1
ATOM 735 O O . TYR A 1 89 ? -6.240 -20.756 -1.374 1.00 56.44 89 TYR A O 1
ATOM 743 N N . LYS A 1 90 ? -4.568 -22.237 -1.634 1.00 56.78 90 LYS A N 1
ATOM 744 C CA . LYS A 1 90 ? -5.049 -23.180 -0.626 1.00 56.78 90 LYS A CA 1
ATOM 745 C C . LYS A 1 90 ? -4.090 -23.124 0.560 1.00 56.78 90 LYS A C 1
ATOM 747 O O . LYS A 1 90 ? -2.916 -23.454 0.401 1.00 56.78 90 LYS A O 1
ATOM 752 N N . PRO A 1 91 ? -4.545 -22.713 1.758 1.00 47.84 91 PRO A N 1
ATOM 753 C CA . PRO A 1 91 ? -3.711 -22.814 2.944 1.00 47.84 91 PRO A CA 1
ATOM 754 C C . PRO A 1 91 ? -3.315 -24.288 3.109 1.00 47.84 91 PRO A C 1
ATOM 756 O O . PRO A 1 91 ? -4.209 -25.092 3.377 1.00 47.84 91 PRO A O 1
ATOM 759 N N . LYS A 1 92 ? -2.011 -24.597 2.972 1.00 47.94 92 LYS A N 1
ATOM 760 C CA . LYS A 1 92 ? -1.323 -25.905 3.140 1.00 47.94 92 LYS A CA 1
ATOM 761 C C . LYS A 1 92 ? -0.827 -26.641 1.877 1.00 47.94 92 LYS A C 1
ATOM 763 O O . LYS A 1 92 ? -0.275 -27.721 2.048 1.00 47.94 92 LYS A O 1
ATOM 768 N N . GLU A 1 93 ? -0.968 -26.120 0.658 1.00 51.78 93 GLU A N 1
ATOM 769 C CA . GLU A 1 93 ? -0.282 -26.728 -0.504 1.00 51.78 93 GLU A CA 1
ATOM 770 C C . GLU A 1 93 ? 1.102 -26.077 -0.698 1.00 51.78 93 GLU A C 1
ATOM 772 O O . GLU A 1 93 ? 1.210 -24.855 -0.804 1.00 51.78 93 GLU A O 1
ATOM 777 N N . GLU A 1 94 ? 2.164 -26.891 -0.686 1.00 55.50 94 GLU A N 1
ATOM 778 C CA . GLU A 1 94 ? 3.510 -26.480 -1.105 1.00 55.50 94 GLU A CA 1
ATOM 779 C C . GLU A 1 94 ? 3.479 -26.135 -2.604 1.00 55.50 94 GLU A C 1
ATOM 781 O O . GLU A 1 94 ? 2.931 -26.895 -3.402 1.00 55.50 94 GLU A O 1
ATOM 786 N N . GLY A 1 95 ? 4.055 -24.991 -2.988 1.00 64.88 95 GLY A N 1
ATOM 787 C CA . GLY A 1 95 ? 4.217 -24.607 -4.396 1.00 64.88 95 GLY A CA 1
ATOM 788 C C . GLY A 1 95 ? 3.099 -23.733 -4.969 1.00 64.88 95 GLY A C 1
ATOM 789 O O . GLY A 1 95 ? 2.503 -24.073 -5.990 1.00 64.88 95 GLY A O 1
ATOM 790 N N . THR A 1 96 ? 2.832 -22.573 -4.358 1.00 84.81 96 THR A N 1
ATOM 791 C CA . THR A 1 96 ? 1.984 -21.565 -5.014 1.00 84.81 96 THR A CA 1
ATOM 792 C C . THR A 1 96 ? 2.736 -20.965 -6.196 1.00 84.81 96 THR A C 1
ATOM 794 O O . THR A 1 96 ? 3.867 -20.510 -6.048 1.00 84.81 96 THR A O 1
ATOM 797 N N 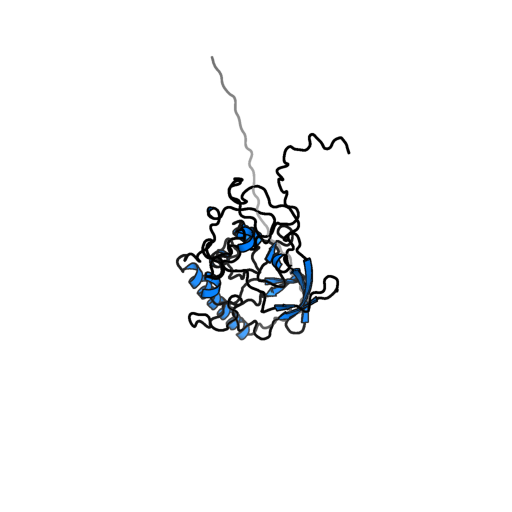. THR A 1 97 ? 2.111 -20.939 -7.371 1.00 88.06 97 THR A N 1
ATOM 798 C CA . THR A 1 97 ? 2.685 -20.273 -8.543 1.00 88.06 97 THR A CA 1
ATOM 799 C C . THR A 1 97 ? 1.987 -18.945 -8.804 1.00 88.06 97 THR A C 1
ATOM 801 O O . THR A 1 97 ? 0.818 -18.742 -8.454 1.00 88.06 97 THR A O 1
ATOM 804 N N . ALA A 1 98 ? 2.714 -18.013 -9.407 1.00 89.31 98 ALA A N 1
ATOM 805 C CA . ALA A 1 98 ? 2.145 -16.780 -9.909 1.00 89.31 98 ALA A CA 1
ATOM 806 C C . ALA A 1 98 ? 2.760 -16.380 -11.251 1.00 89.31 98 ALA A C 1
ATOM 808 O O . ALA A 1 98 ? 3.896 -16.716 -11.596 1.00 89.31 98 ALA A O 1
ATOM 809 N N . GLU A 1 99 ? 1.994 -15.618 -12.017 1.00 90.75 99 GLU A N 1
ATOM 810 C CA . GLU A 1 99 ? 2.411 -15.085 -13.305 1.00 90.75 99 GLU A CA 1
ATOM 811 C C . GLU A 1 99 ? 2.060 -13.603 -13.398 1.00 90.75 99 GLU A C 1
ATOM 813 O O . GLU A 1 99 ? 0.999 -13.154 -12.953 1.00 90.75 99 GLU A O 1
ATOM 818 N N . TYR A 1 100 ? 2.967 -12.823 -13.981 1.00 90.62 100 TYR A N 1
ATOM 819 C CA . TYR A 1 100 ? 2.636 -11.463 -14.375 1.00 90.62 100 TYR A CA 1
ATOM 820 C C . TYR A 1 100 ? 1.642 -11.504 -15.530 1.00 90.62 100 TYR A C 1
ATOM 822 O O . TYR A 1 100 ? 1.836 -12.253 -16.490 1.00 90.62 100 TYR A O 1
ATOM 830 N N . LEU A 1 101 ? 0.606 -10.670 -15.464 1.00 88.69 101 LEU A N 1
ATOM 831 C CA . LEU A 1 101 ? -0.349 -10.578 -16.561 1.00 88.69 101 LEU A CA 1
ATOM 832 C C . LEU A 1 101 ? 0.321 -10.020 -17.831 1.00 88.69 101 LEU A C 1
ATOM 834 O O . LEU A 1 101 ? 1.248 -9.207 -17.721 1.00 88.69 101 LEU A O 1
ATOM 838 N N . PRO A 1 102 ? -0.150 -10.395 -19.038 1.00 85.94 102 PRO A N 1
ATOM 839 C CA . PRO A 1 102 ? 0.447 -9.945 -20.300 1.00 85.94 102 PRO A CA 1
ATOM 840 C C . PRO A 1 102 ? 0.514 -8.419 -20.457 1.00 85.94 102 PRO A C 1
ATOM 842 O O . PRO A 1 102 ? 1.399 -7.895 -21.125 1.00 85.94 102 PRO A O 1
ATOM 845 N N . ASP A 1 103 ? -0.408 -7.700 -19.825 1.00 86.31 103 ASP A N 1
ATOM 846 C CA . ASP A 1 103 ? -0.560 -6.249 -19.893 1.00 86.31 103 ASP A CA 1
ATOM 847 C C . ASP A 1 103 ? 0.135 -5.488 -18.749 1.00 86.31 103 ASP A C 1
ATOM 849 O O . ASP A 1 103 ? 0.065 -4.256 -18.726 1.00 86.31 103 ASP A O 1
ATOM 853 N N . THR A 1 104 ? 0.854 -6.186 -17.857 1.00 85.12 104 THR A N 1
ATOM 854 C CA . THR A 1 104 ? 1.582 -5.614 -16.700 1.00 85.12 104 THR A CA 1
ATOM 855 C C . THR A 1 104 ? 2.420 -4.391 -17.078 1.00 85.12 104 THR A C 1
ATOM 857 O O . THR A 1 104 ? 2.451 -3.400 -16.356 1.00 85.12 104 THR A O 1
ATOM 860 N N . ASP A 1 105 ? 3.072 -4.428 -18.241 1.00 87.38 105 ASP A N 1
ATOM 861 C CA . ASP A 1 105 ? 3.970 -3.365 -18.697 1.00 87.38 105 ASP A CA 1
ATOM 862 C C . ASP A 1 105 ? 3.282 -2.205 -19.417 1.00 87.38 105 ASP A C 1
ATOM 864 O O . ASP A 1 105 ? 3.957 -1.236 -19.779 1.00 87.38 105 ASP A O 1
ATOM 868 N N . THR A 1 106 ? 1.980 -2.316 -19.658 1.00 91.94 106 THR A N 1
ATOM 869 C CA . THR A 1 106 ? 1.198 -1.383 -20.484 1.00 91.94 106 THR A CA 1
ATOM 870 C C . THR A 1 106 ? 0.132 -0.637 -19.691 1.00 91.94 106 THR A C 1
ATOM 872 O O . THR A 1 106 ? -0.566 0.209 -20.245 1.00 91.94 106 THR A O 1
ATOM 875 N N . LYS A 1 107 ? -0.002 -0.933 -18.394 1.00 94.75 107 LYS A N 1
ATOM 876 C CA . LYS A 1 107 ? -1.012 -0.346 -17.516 1.00 94.75 107 LYS A CA 1
ATOM 877 C C . LYS A 1 107 ? -0.389 0.210 -16.245 1.00 94.75 107 LYS A C 1
ATOM 879 O O . LYS A 1 107 ? 0.587 -0.315 -15.717 1.00 94.75 107 LYS A O 1
ATOM 884 N N . CYS A 1 108 ? -0.996 1.274 -15.739 1.00 95.38 108 CYS A N 1
ATOM 885 C CA . CYS A 1 108 ? -0.665 1.842 -14.442 1.00 95.38 108 CYS A CA 1
ATOM 886 C C . CYS A 1 108 ? -1.178 0.945 -13.310 1.00 95.38 108 CYS A C 1
ATOM 888 O O . CYS A 1 108 ? -2.343 0.554 -13.312 1.00 95.38 108 CYS A O 1
ATOM 890 N N . VAL A 1 109 ? -0.344 0.680 -12.303 1.00 94.94 109 VAL A N 1
ATOM 891 C CA . VAL A 1 109 ? -0.704 -0.166 -11.151 1.00 94.94 109 VAL A CA 1
ATOM 892 C C . VAL A 1 109 ? -1.737 0.458 -10.212 1.00 94.94 109 VAL A C 1
ATOM 894 O O . VAL A 1 109 ? -2.271 -0.251 -9.373 1.00 94.94 109 VAL A O 1
ATOM 897 N N . PHE A 1 110 ? -2.009 1.762 -10.322 1.00 94.56 110 PHE A N 1
ATOM 898 C CA . PHE A 1 110 ? -2.989 2.452 -9.474 1.00 94.56 110 PHE A CA 1
ATOM 899 C C . PHE A 1 110 ? -4.372 2.557 -10.119 1.00 94.56 110 PHE A C 1
ATOM 901 O O . PHE A 1 110 ? -5.377 2.426 -9.431 1.00 94.56 110 PHE A O 1
ATOM 908 N N . CYS A 1 111 ? -4.435 2.836 -11.426 1.00 94.19 111 CYS A N 1
ATOM 909 C CA . CYS A 1 111 ? -5.699 3.052 -12.139 1.00 94.19 111 CYS A CA 1
ATOM 910 C C . CYS A 1 111 ? -6.057 1.925 -13.117 1.00 94.19 111 CYS A C 1
ATOM 912 O O . CYS A 1 111 ? -7.137 1.963 -13.704 1.00 94.19 111 CYS A O 1
ATOM 914 N N . PHE A 1 112 ? -5.151 0.963 -13.318 1.00 94.12 112 PHE A N 1
ATOM 915 C CA . PHE A 1 112 ? -5.294 -0.205 -14.196 1.00 94.12 112 PHE A CA 1
ATOM 916 C C . PHE A 1 112 ? -5.595 0.124 -15.664 1.00 94.12 112 PHE A C 1
ATOM 918 O O . PHE A 1 112 ? -6.137 -0.689 -16.415 1.00 94.12 112 PHE A O 1
ATOM 925 N N . LYS A 1 113 ? -5.216 1.328 -16.100 1.00 94.94 113 LYS A N 1
ATOM 926 C CA . LYS A 1 113 ? -5.399 1.823 -17.468 1.00 94.94 113 LYS A CA 1
ATOM 927 C C . LYS A 1 113 ? -4.057 2.161 -18.103 1.00 94.94 113 LYS A C 1
ATOM 929 O O . LYS A 1 113 ? -3.093 2.473 -17.406 1.00 94.94 113 LYS A O 1
ATOM 934 N N . ALA A 1 114 ? -4.019 2.117 -19.433 1.00 94.81 114 ALA A N 1
ATOM 935 C CA . ALA A 1 114 ? -2.883 2.599 -20.220 1.00 94.81 114 ALA A CA 1
ATOM 936 C C . ALA A 1 114 ? -2.820 4.135 -20.254 1.00 94.81 114 ALA A C 1
ATOM 938 O O . ALA A 1 114 ? -1.738 4.710 -20.272 1.00 94.81 114 ALA A O 1
ATOM 939 N N . VAL A 1 115 ? -3.983 4.794 -20.202 1.00 94.69 115 VAL A N 1
ATOM 940 C CA . VAL A 1 115 ? -4.129 6.255 -20.217 1.00 94.69 115 VAL A CA 1
ATOM 941 C C . VAL A 1 115 ? -4.876 6.702 -18.961 1.00 94.69 115 VAL A C 1
ATOM 943 O O . VAL A 1 115 ? -5.879 6.082 -18.588 1.00 94.69 115 VAL A O 1
ATOM 946 N N . ASP A 1 116 ? -4.377 7.738 -18.290 1.00 92.50 116 ASP A N 1
ATOM 947 C CA . ASP A 1 116 ? -4.978 8.290 -17.077 1.00 92.50 116 ASP A CA 1
ATOM 948 C C . ASP A 1 116 ? -6.201 9.185 -17.370 1.00 92.50 116 ASP A C 1
ATOM 950 O O . ASP A 1 116 ? -6.592 9.409 -18.517 1.00 92.50 116 ASP A O 1
ATOM 954 N N . SER A 1 117 ? -6.846 9.704 -16.319 1.00 90.25 117 SER A N 1
ATOM 955 C CA . SER A 1 117 ? -8.018 10.586 -16.452 1.00 90.25 117 SER A CA 1
ATOM 956 C C . SER A 1 117 ? -7.720 11.933 -17.120 1.00 90.25 117 SER A C 1
ATOM 958 O O . SER A 1 117 ? -8.649 12.609 -17.550 1.00 90.25 117 SER A O 1
ATOM 960 N N . SER A 1 118 ? -6.454 12.343 -17.156 1.00 88.44 118 SER A N 1
ATOM 961 C CA . SER A 1 118 ? -5.988 13.579 -17.781 1.00 88.44 118 SER A CA 1
ATOM 962 C C . SER A 1 118 ? -5.579 13.375 -19.247 1.00 88.44 118 SER A C 1
ATOM 964 O O . SER A 1 118 ? -5.212 14.344 -19.906 1.00 88.44 118 SER A O 1
ATOM 966 N N . GLY A 1 119 ? -5.646 12.143 -19.764 1.00 90.50 119 GLY A N 1
ATOM 967 C CA . GLY A 1 119 ? -5.206 11.799 -21.115 1.00 90.50 119 GLY A CA 1
ATOM 968 C C . GLY A 1 119 ? -3.713 11.472 -21.225 1.00 90.50 119 GLY A C 1
ATOM 969 O O . GLY A 1 119 ? -3.216 11.334 -22.341 1.00 90.50 119 GLY A O 1
ATOM 970 N N . ASP A 1 120 ? -2.997 11.340 -20.105 1.00 87.25 120 ASP A N 1
ATOM 971 C CA . ASP A 1 120 ? -1.579 10.984 -20.090 1.00 87.25 120 ASP A CA 1
ATOM 972 C C . ASP A 1 120 ? -1.394 9.469 -20.253 1.00 87.25 120 ASP A C 1
ATOM 974 O O . ASP A 1 120 ? -1.976 8.669 -19.517 1.00 87.25 120 ASP A O 1
ATOM 978 N N . ALA A 1 121 ? -0.579 9.074 -21.229 1.00 91.69 121 ALA A N 1
ATOM 979 C CA . ALA A 1 121 ? -0.221 7.685 -21.505 1.00 91.69 121 ALA A CA 1
ATOM 980 C C . ALA A 1 121 ? 1.198 7.329 -21.019 1.00 91.69 121 ALA A C 1
ATOM 982 O O . ALA A 1 121 ? 1.610 6.173 -21.126 1.00 91.69 121 ALA A O 1
ATOM 983 N N . GLU A 1 122 ? 1.967 8.302 -20.513 1.00 91.19 122 GLU A N 1
ATOM 984 C CA . GLU A 1 122 ? 3.340 8.083 -20.066 1.00 91.19 122 GLU A CA 1
ATOM 985 C C . GLU A 1 122 ? 3.356 7.276 -18.756 1.00 91.19 122 GLU A C 1
ATOM 987 O O . GLU A 1 122 ? 2.862 7.701 -17.709 1.00 91.19 122 GLU A O 1
ATOM 992 N N . LEU A 1 123 ? 3.952 6.083 -18.812 1.00 92.00 123 LEU A N 1
ATOM 993 C CA . LEU A 1 123 ? 4.133 5.210 -17.657 1.00 92.00 123 LEU A CA 1
ATOM 994 C C . LEU A 1 123 ? 5.575 5.275 -17.159 1.00 92.00 123 LEU A C 1
ATOM 996 O O . LEU A 1 123 ? 6.509 4.870 -17.853 1.00 92.00 123 LEU A O 1
ATOM 1000 N N . MET A 1 124 ? 5.752 5.715 -15.916 1.00 90.56 124 MET A N 1
ATOM 1001 C CA . MET A 1 124 ? 7.044 5.695 -15.239 1.00 90.56 124 MET A CA 1
ATOM 1002 C C . MET A 1 124 ? 7.261 4.334 -14.565 1.00 90.56 124 MET A C 1
ATOM 1004 O O . MET A 1 124 ? 6.371 3.865 -13.847 1.00 90.56 124 MET A O 1
ATOM 1008 N N . PRO A 1 125 ? 8.417 3.680 -14.767 1.00 91.69 125 PRO A N 1
ATOM 1009 C CA . PRO A 1 125 ? 8.721 2.420 -14.105 1.00 91.69 125 PRO A CA 1
ATOM 1010 C C . PRO A 1 125 ? 9.146 2.637 -12.649 1.00 91.69 125 PRO A C 1
ATOM 1012 O O . PRO A 1 125 ? 9.872 3.578 -12.322 1.00 91.69 125 PRO A O 1
ATOM 1015 N N . CYS A 1 126 ? 8.740 1.715 -11.779 1.00 92.31 126 CYS A N 1
ATOM 1016 C CA . CYS A 1 126 ? 9.290 1.586 -10.439 1.00 92.31 126 CYS A CA 1
ATOM 1017 C C . CYS A 1 126 ? 10.782 1.224 -10.507 1.00 92.31 126 CYS A C 1
ATOM 1019 O O . CYS A 1 126 ? 11.197 0.377 -11.293 1.00 92.31 126 CYS A O 1
ATOM 1021 N N . GLN A 1 127 ? 11.584 1.826 -9.634 1.00 90.62 127 GLN A N 1
ATOM 1022 C CA . GLN A 1 127 ? 13.029 1.587 -9.524 1.00 90.62 127 GLN A CA 1
ATOM 1023 C C . GLN A 1 127 ? 13.398 0.712 -8.322 1.00 90.62 127 GLN A C 1
ATOM 1025 O O . GLN A 1 127 ? 14.572 0.568 -7.967 1.00 90.62 127 GLN A O 1
ATOM 1030 N N . GLY A 1 128 ? 12.388 0.168 -7.648 1.00 89.44 128 GLY A N 1
ATOM 1031 C CA . GLY A 1 128 ? 12.574 -0.818 -6.601 1.00 89.44 128 GLY A CA 1
ATOM 1032 C C . GLY A 1 128 ? 13.010 -2.168 -7.161 1.00 89.44 128 GLY A C 1
ATOM 1033 O O . GLY A 1 128 ? 12.857 -2.472 -8.346 1.00 89.44 128 GLY A O 1
ATOM 1034 N N . GLN A 1 129 ? 13.568 -2.981 -6.275 1.00 89.69 129 GLN A N 1
ATOM 1035 C CA . GLN A 1 129 ? 13.944 -4.356 -6.565 1.00 89.69 129 GLN A CA 1
ATOM 1036 C C . GLN A 1 129 ? 13.222 -5.272 -5.585 1.00 89.69 129 GLN A C 1
ATOM 1038 O O . GLN A 1 129 ? 13.078 -4.936 -4.410 1.00 89.69 129 GLN A O 1
ATOM 1043 N N . MET A 1 130 ? 12.779 -6.416 -6.084 1.00 86.19 130 MET A N 1
ATOM 1044 C CA . MET A 1 130 ? 12.199 -7.496 -5.303 1.00 86.19 130 MET A CA 1
ATOM 1045 C C . MET A 1 130 ? 13.314 -8.468 -4.909 1.00 86.19 130 MET A C 1
ATOM 1047 O O . MET A 1 130 ? 14.166 -8.815 -5.738 1.00 86.19 130 MET A O 1
ATOM 1051 N N . GLY A 1 131 ? 13.327 -8.891 -3.647 1.00 78.94 131 GLY A N 1
ATOM 1052 C CA . GLY A 1 131 ? 14.234 -9.930 -3.165 1.00 78.94 131 GLY A CA 1
ATOM 1053 C C . GLY A 1 131 ? 13.662 -11.314 -3.454 1.00 78.94 131 GLY A C 1
ATOM 1054 O O . GLY A 1 131 ? 12.531 -11.594 -3.074 1.00 78.94 131 GLY A O 1
ATOM 1055 N N . SER A 1 132 ? 14.434 -12.171 -4.120 1.00 79.81 132 SER A N 1
ATOM 1056 C CA . SER A 1 132 ? 14.121 -13.604 -4.225 1.00 79.81 132 SER A CA 1
ATOM 1057 C C . SER A 1 132 ? 14.780 -14.393 -3.092 1.00 79.81 132 SER A C 1
ATOM 1059 O O . SER A 1 132 ? 15.771 -13.944 -2.509 1.00 79.81 132 SER A O 1
ATOM 1061 N N . ILE A 1 133 ? 14.280 -15.602 -2.829 1.00 81.44 133 ILE A N 1
ATOM 1062 C CA . ILE A 1 133 ? 14.881 -16.536 -1.861 1.00 81.44 133 ILE A CA 1
ATOM 1063 C C . ILE A 1 133 ? 16.326 -16.883 -2.265 1.00 81.44 133 ILE A C 1
ATOM 1065 O O . ILE A 1 133 ? 17.216 -16.985 -1.424 1.00 81.44 133 ILE A O 1
ATOM 1069 N N . GLU A 1 134 ? 16.601 -16.942 -3.570 1.00 80.31 134 GLU A N 1
ATOM 1070 C CA . GLU A 1 134 ? 17.941 -17.145 -4.140 1.00 80.31 134 GLU A CA 1
ATOM 1071 C C . GLU A 1 134 ? 18.873 -15.923 -3.997 1.00 80.31 134 GLU A C 1
ATOM 1073 O O . GLU A 1 134 ? 19.957 -15.895 -4.580 1.00 80.31 134 GLU A O 1
ATOM 1078 N N . LYS A 1 135 ? 18.458 -14.876 -3.269 1.00 80.44 135 LYS A N 1
ATOM 1079 C CA . LYS A 1 135 ? 19.175 -13.598 -3.100 1.00 80.44 135 LYS A CA 1
ATOM 1080 C C . LYS A 1 135 ? 19.465 -12.862 -4.413 1.00 80.44 135 LYS A C 1
ATOM 1082 O O . LYS A 1 135 ? 20.259 -11.919 -4.443 1.00 80.44 135 LYS A O 1
ATOM 1087 N N . ARG A 1 136 ? 18.791 -13.234 -5.506 1.00 79.81 136 ARG A N 1
ATOM 1088 C CA . ARG A 1 136 ? 18.789 -12.462 -6.753 1.00 79.81 136 ARG A CA 1
ATOM 1089 C C . ARG A 1 136 ? 17.862 -11.268 -6.595 1.00 79.81 136 ARG A C 1
ATOM 1091 O O . ARG A 1 136 ? 16.735 -11.412 -6.114 1.00 79.81 136 ARG A O 1
ATOM 1098 N N . LYS A 1 137 ? 18.335 -10.099 -7.024 1.00 83.69 137 LYS A N 1
ATOM 1099 C CA . LYS A 1 137 ? 17.526 -8.882 -7.088 1.00 83.69 137 LYS A CA 1
ATOM 1100 C C . LYS A 1 137 ? 16.825 -8.824 -8.435 1.00 83.69 137 LYS A C 1
ATOM 1102 O O . LYS A 1 137 ? 17.484 -8.749 -9.468 1.00 83.69 137 LYS A O 1
ATOM 1107 N N . ILE A 1 138 ? 15.502 -8.846 -8.407 1.00 88.62 138 ILE A N 1
ATOM 1108 C CA . ILE A 1 138 ? 14.657 -8.778 -9.598 1.00 88.62 138 ILE A CA 1
ATOM 1109 C C . ILE A 1 138 ? 14.079 -7.367 -9.699 1.00 88.62 138 ILE A C 1
ATOM 1111 O O . ILE A 1 138 ? 13.641 -6.804 -8.697 1.00 88.62 138 ILE A O 1
ATOM 1115 N N . ALA A 1 139 ? 14.102 -6.760 -10.885 1.00 89.94 139 ALA A N 1
ATOM 1116 C CA . ALA A 1 139 ? 13.527 -5.431 -11.082 1.00 89.94 139 ALA A CA 1
ATOM 1117 C C . ALA A 1 139 ? 12.009 -5.452 -10.840 1.00 89.94 139 ALA A C 1
ATOM 1119 O O . ALA A 1 139 ? 11.309 -6.355 -11.300 1.00 89.94 139 ALA A O 1
ATOM 1120 N N . CYS A 1 140 ? 11.492 -4.448 -10.130 1.00 91.81 140 CYS A N 1
ATOM 1121 C CA . CYS A 1 140 ? 10.055 -4.305 -9.945 1.00 91.81 140 CYS A CA 1
ATOM 1122 C C . CYS A 1 140 ? 9.363 -4.026 -11.282 1.00 91.81 140 CYS A C 1
ATOM 1124 O O . CYS A 1 140 ? 9.801 -3.174 -12.053 1.00 91.81 140 CYS A O 1
ATOM 1126 N N . ARG A 1 141 ? 8.245 -4.710 -11.535 1.00 91.69 141 ARG A N 1
ATOM 1127 C CA . ARG A 1 141 ? 7.459 -4.539 -12.767 1.00 91.69 141 ARG A CA 1
ATOM 1128 C C . ARG A 1 141 ? 6.349 -3.500 -12.675 1.00 91.69 141 ARG A C 1
ATOM 1130 O O . ARG A 1 141 ? 5.673 -3.244 -13.664 1.00 91.69 141 ARG A O 1
ATOM 1137 N N . SER A 1 142 ? 6.162 -2.885 -11.510 1.00 93.38 142 SER A N 1
ATOM 1138 C CA . SER A 1 142 ? 5.163 -1.835 -11.341 1.00 93.38 142 SER A CA 1
ATOM 1139 C C . SER A 1 142 ? 5.485 -0.631 -12.224 1.00 93.38 142 SER A C 1
ATOM 1141 O O . SER A 1 142 ? 6.599 -0.107 -12.187 1.00 93.38 142 SER A O 1
ATOM 1143 N N . LYS A 1 143 ? 4.486 -0.146 -12.961 1.00 93.81 143 LYS A N 1
ATOM 1144 C CA . LYS A 1 143 ? 4.538 1.118 -13.700 1.00 93.81 143 LYS A CA 1
ATOM 1145 C C . LYS A 1 143 ? 3.348 1.993 -13.337 1.00 93.81 143 LYS A C 1
ATOM 1147 O O . LYS A 1 143 ? 2.295 1.475 -12.974 1.00 93.81 143 LYS A O 1
ATOM 1152 N N . PHE A 1 144 ? 3.491 3.308 -13.412 1.00 93.56 144 PHE A N 1
ATOM 1153 C CA . PHE A 1 144 ? 2.427 4.228 -13.009 1.00 93.56 144 PHE A CA 1
ATOM 1154 C C . PHE A 1 144 ? 2.493 5.564 -13.745 1.00 93.56 144 PHE A C 1
ATOM 1156 O O . PHE A 1 144 ? 3.573 6.052 -14.077 1.00 93.56 144 PHE A O 1
ATOM 1163 N N . HIS A 1 145 ? 1.329 6.180 -13.955 1.00 92.44 145 HIS A N 1
ATOM 1164 C CA . HIS A 1 145 ? 1.243 7.580 -14.373 1.00 92.44 145 HIS A CA 1
ATOM 1165 C C . HIS A 1 145 ? 1.690 8.490 -13.228 1.00 92.44 145 HIS A C 1
ATOM 1167 O O . HIS A 1 145 ? 1.375 8.226 -12.062 1.00 92.44 145 HIS A O 1
ATOM 1173 N N . ALA A 1 146 ? 2.363 9.597 -13.547 1.00 87.56 146 ALA A N 1
ATOM 1174 C CA . ALA A 1 146 ? 2.828 10.557 -12.541 1.00 87.56 146 ALA A CA 1
ATOM 1175 C C . ALA A 1 146 ? 1.679 11.113 -11.688 1.00 87.56 146 ALA A C 1
ATOM 1177 O O . ALA A 1 146 ? 1.774 11.188 -10.464 1.00 87.56 146 ALA A O 1
ATOM 1178 N N . ASN A 1 147 ? 0.563 11.440 -12.339 1.00 88.62 147 ASN A N 1
ATOM 1179 C CA . ASN A 1 147 ? -0.641 11.960 -11.699 1.00 88.62 147 ASN A CA 1
ATOM 1180 C C . ASN A 1 147 ? -1.281 10.939 -10.743 1.00 88.62 147 ASN A C 1
ATOM 1182 O O . ASN A 1 147 ? -1.683 11.294 -9.637 1.00 88.62 147 ASN A O 1
ATOM 1186 N N . CYS A 1 148 ? -1.334 9.660 -11.133 1.00 92.25 148 CYS A N 1
ATOM 1187 C CA . CYS A 1 148 ? -1.834 8.598 -10.261 1.00 92.25 148 CYS A CA 1
ATOM 1188 C C . CYS A 1 148 ? -0.938 8.402 -9.033 1.00 92.25 148 CYS A C 1
ATOM 1190 O O . CYS A 1 148 ? -1.452 8.283 -7.926 1.00 92.25 148 CYS A O 1
ATOM 1192 N N . ALA A 1 149 ? 0.385 8.409 -9.218 1.00 90.31 149 ALA A N 1
ATOM 1193 C CA . ALA A 1 149 ? 1.335 8.228 -8.125 1.00 90.31 149 ALA A CA 1
ATOM 1194 C C . ALA A 1 149 ? 1.264 9.361 -7.088 1.00 90.31 149 ALA A C 1
ATOM 1196 O O . ALA A 1 149 ? 1.259 9.090 -5.893 1.00 90.31 149 ALA A O 1
ATOM 1197 N N . ILE A 1 150 ? 1.155 10.618 -7.534 1.00 86.81 150 ILE A N 1
ATOM 1198 C CA . ILE A 1 150 ? 1.061 11.792 -6.646 1.00 86.81 150 ILE A CA 1
ATOM 1199 C C . ILE A 1 150 ? -0.257 11.809 -5.855 1.00 86.81 150 ILE A C 1
ATOM 1201 O O . ILE A 1 150 ? -0.273 12.208 -4.691 1.00 86.81 150 ILE A O 1
ATOM 1205 N N . LYS A 1 151 ? -1.362 11.366 -6.467 1.00 89.94 151 LYS A N 1
ATOM 1206 C CA . LYS A 1 151 ? -2.681 11.322 -5.814 1.00 89.94 151 LYS A CA 1
ATOM 1207 C C . LYS A 1 151 ? -2.846 10.145 -4.857 1.00 89.94 151 LYS A C 1
ATOM 1209 O O . LYS A 1 151 ? -3.599 10.261 -3.897 1.00 89.94 151 LYS A O 1
ATOM 1214 N N . TYR A 1 152 ? -2.169 9.026 -5.112 1.00 92.50 152 TYR A N 1
ATOM 1215 C CA . TYR A 1 152 ? -2.311 7.827 -4.294 1.00 92.50 152 TYR A CA 1
ATOM 1216 C C . TYR A 1 152 ? -1.833 8.066 -2.859 1.00 92.50 152 TYR A C 1
ATOM 1218 O O . TYR A 1 152 ? -0.678 8.428 -2.642 1.00 92.50 152 TYR A O 1
ATOM 1226 N N . ASN A 1 153 ? -2.722 7.843 -1.885 1.00 92.00 153 ASN A N 1
ATOM 1227 C CA . ASN A 1 153 ? -2.467 8.178 -0.481 1.00 92.00 153 ASN A CA 1
ATOM 1228 C C . ASN A 1 153 ? -2.855 7.092 0.538 1.00 92.00 153 ASN A C 1
ATOM 1230 O O . ASN A 1 153 ? -2.838 7.342 1.747 1.00 92.00 153 ASN A O 1
ATOM 1234 N N . ALA A 1 154 ? -3.177 5.880 0.075 1.00 91.62 154 ALA A N 1
ATOM 1235 C CA . ALA A 1 154 ? -3.555 4.783 0.963 1.00 91.62 154 ALA A CA 1
ATOM 1236 C C . ALA A 1 154 ? -2.433 4.472 1.968 1.00 91.62 154 ALA A C 1
ATOM 1238 O O . ALA A 1 154 ? -1.256 4.410 1.603 1.00 91.62 154 ALA A O 1
ATOM 1239 N N . GLY A 1 155 ? -2.787 4.283 3.244 1.00 86.12 155 GLY A N 1
ATOM 1240 C CA . GLY A 1 155 ? -1.816 4.052 4.324 1.00 86.12 155 GLY A CA 1
ATOM 1241 C C . GLY A 1 155 ? -0.784 5.176 4.467 1.00 86.12 155 GLY A C 1
ATOM 1242 O O . GLY A 1 155 ? 0.397 4.902 4.696 1.00 86.12 155 GLY A O 1
ATOM 1243 N N . SER A 1 156 ? -1.204 6.428 4.242 1.00 87.06 156 SER A N 1
ATOM 1244 C CA . SER A 1 156 ? -0.348 7.619 4.246 1.00 87.06 156 SER A CA 1
ATOM 1245 C C . SER A 1 156 ? 0.783 7.561 3.204 1.00 87.06 156 SER A C 1
ATOM 1247 O O . SER A 1 156 ? 1.856 8.143 3.393 1.00 87.06 156 SER A O 1
ATOM 1249 N N . PHE A 1 157 ? 0.629 6.793 2.119 1.00 89.25 157 PHE A N 1
ATOM 1250 C CA . PHE A 1 157 ? 1.627 6.775 1.047 1.00 89.25 157 PHE A CA 1
ATOM 1251 C C . PHE A 1 157 ? 1.757 8.166 0.427 1.00 89.25 157 PHE A C 1
ATOM 1253 O O . PHE A 1 157 ? 0.768 8.860 0.211 1.00 89.25 157 PHE A O 1
ATOM 1260 N N . LEU A 1 158 ? 2.991 8.591 0.178 1.00 86.06 158 LEU A N 1
ATOM 1261 C CA . LEU A 1 158 ? 3.251 9.865 -0.469 1.00 86.06 158 LEU A CA 1
ATOM 1262 C C . LEU A 1 158 ? 4.466 9.710 -1.368 1.00 86.06 158 LEU A C 1
ATOM 1264 O O . LEU A 1 158 ? 5.595 9.550 -0.901 1.00 86.06 158 LEU A O 1
ATOM 1268 N N . PHE A 1 159 ? 4.207 9.734 -2.668 1.00 85.75 159 PHE A N 1
ATOM 1269 C CA . PHE A 1 159 ? 5.190 9.393 -3.685 1.00 85.75 159 PHE A CA 1
ATOM 1270 C C . PHE A 1 159 ? 6.398 10.338 -3.694 1.00 85.75 159 PHE A C 1
ATOM 1272 O O . PHE A 1 159 ? 7.527 9.901 -3.891 1.00 85.75 159 PHE A O 1
ATOM 1279 N N . GLN A 1 160 ? 6.189 11.625 -3.398 1.00 81.69 160 GLN A N 1
ATOM 1280 C CA . GLN A 1 160 ? 7.272 12.606 -3.312 1.00 81.69 160 GLN A CA 1
ATOM 1281 C C . GLN A 1 160 ? 8.295 12.246 -2.230 1.00 81.69 160 GLN A C 1
ATOM 1283 O O . GLN A 1 160 ? 9.476 12.514 -2.419 1.00 81.69 160 GLN A O 1
ATOM 1288 N N . TYR A 1 161 ? 7.876 11.604 -1.129 1.00 83.12 161 TYR A N 1
ATO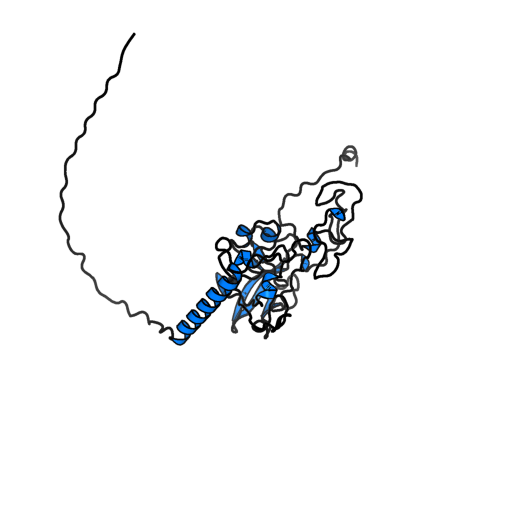M 1289 C CA . TYR A 1 161 ? 8.820 11.190 -0.091 1.00 83.12 161 TYR A CA 1
ATOM 1290 C C . TYR A 1 161 ? 9.772 10.112 -0.593 1.00 83.12 161 TYR A C 1
ATOM 1292 O O . TYR A 1 161 ? 10.949 10.208 -0.284 1.00 83.12 161 TYR A O 1
ATOM 1300 N N . SER A 1 162 ? 9.324 9.140 -1.400 1.00 82.94 162 SER A N 1
ATOM 1301 C CA . SER A 1 162 ? 10.225 8.093 -1.917 1.00 82.94 162 SER A CA 1
ATOM 1302 C C . SER A 1 162 ? 11.350 8.674 -2.785 1.00 82.94 162 SER A C 1
ATOM 1304 O O . SER A 1 162 ? 12.459 8.144 -2.840 1.00 82.94 162 SER A O 1
ATOM 1306 N N . ALA A 1 163 ? 11.066 9.785 -3.467 1.00 82.00 163 ALA A N 1
ATOM 1307 C CA . ALA A 1 163 ? 12.016 10.493 -4.313 1.00 82.00 163 ALA A CA 1
ATOM 1308 C C . ALA A 1 163 ? 13.083 11.273 -3.518 1.00 82.00 163 ALA A C 1
ATOM 1310 O O . ALA A 1 163 ? 14.088 11.677 -4.106 1.00 82.00 163 ALA A O 1
ATOM 1311 N N . LEU A 1 164 ? 12.896 11.477 -2.209 1.00 83.44 164 LEU A N 1
ATOM 1312 C CA . LEU A 1 164 ? 13.862 12.178 -1.365 1.00 83.44 164 LEU A CA 1
ATOM 1313 C C . LEU A 1 164 ? 15.091 11.300 -1.070 1.00 83.44 164 LEU A C 1
ATOM 1315 O O . LEU A 1 164 ? 14.938 10.091 -0.861 1.00 83.44 164 LEU A O 1
ATOM 1319 N N . PRO A 1 165 ? 16.308 11.875 -0.999 1.00 82.06 165 PRO A N 1
ATOM 1320 C CA . PRO A 1 165 ? 17.533 11.131 -0.693 1.00 82.06 165 PRO A CA 1
ATOM 1321 C C . PRO A 1 165 ? 17.461 10.316 0.607 1.00 82.06 165 PRO A C 1
ATOM 1323 O O . PRO A 1 165 ? 17.954 9.190 0.660 1.00 82.06 165 PRO A O 1
ATOM 1326 N N . GLU A 1 166 ? 16.790 10.843 1.632 1.00 82.69 166 GLU A N 1
ATOM 1327 C CA . GLU A 1 166 ? 16.593 10.194 2.934 1.00 82.69 166 GLU A CA 1
ATOM 1328 C C . GLU A 1 166 ? 15.701 8.943 2.846 1.00 82.69 166 GLU A C 1
ATOM 1330 O O . GLU A 1 166 ? 15.691 8.122 3.760 1.00 82.69 166 GLU A O 1
ATOM 1335 N N . CYS A 1 167 ? 14.959 8.786 1.746 1.00 81.38 167 CYS A N 1
ATOM 1336 C CA . CYS A 1 167 ? 14.054 7.672 1.463 1.00 81.38 167 CYS A CA 1
ATOM 1337 C C . CYS A 1 167 ? 14.511 6.876 0.225 1.00 81.38 167 CYS A C 1
ATOM 1339 O O . CYS A 1 167 ? 13.699 6.428 -0.577 1.00 81.38 167 CYS A O 1
ATOM 1341 N N . GLN A 1 168 ? 15.828 6.692 0.081 1.00 81.88 168 GLN A N 1
ATOM 1342 C CA . GLN A 1 168 ? 16.534 6.029 -1.030 1.00 81.88 168 GLN A CA 1
ATOM 1343 C C . GLN A 1 168 ? 16.695 6.832 -2.328 1.00 81.88 168 GLN A C 1
ATOM 1345 O O . GLN A 1 168 ? 17.453 6.388 -3.194 1.00 81.88 168 GLN A O 1
ATOM 1350 N N . GLY A 1 169 ? 16.023 7.976 -2.490 1.00 81.50 169 GLY A N 1
ATOM 1351 C CA . GLY A 1 169 ? 16.133 8.808 -3.691 1.00 81.50 169 GLY A CA 1
ATOM 1352 C C . GLY A 1 169 ? 15.705 8.075 -4.963 1.00 81.50 169 GLY A C 1
ATOM 1353 O O . GLY A 1 169 ? 16.391 8.165 -5.979 1.00 81.50 169 GLY A O 1
ATOM 1354 N N . LYS A 1 170 ? 14.628 7.280 -4.893 1.00 85.69 170 LYS A N 1
ATOM 1355 C CA . LYS A 1 170 ? 14.147 6.428 -5.993 1.00 85.69 170 LYS A CA 1
ATOM 1356 C C . LYS A 1 170 ? 12.640 6.558 -6.180 1.00 85.69 170 LYS A C 1
ATOM 1358 O O . LYS A 1 170 ? 11.873 6.694 -5.230 1.00 85.69 170 LYS A O 1
ATOM 1363 N N . LEU A 1 171 ? 12.186 6.417 -7.421 1.00 87.75 171 LEU A N 1
ATOM 1364 C CA . LEU A 1 171 ? 10.763 6.316 -7.738 1.00 87.75 171 LEU A CA 1
ATOM 1365 C C . LEU A 1 171 ? 10.272 4.912 -7.387 1.00 87.75 171 LEU A C 1
ATOM 1367 O O . LEU A 1 171 ? 10.496 3.956 -8.132 1.00 87.75 171 LEU A O 1
ATOM 1371 N N . GLN A 1 172 ? 9.637 4.771 -6.229 1.00 91.06 172 GLN A N 1
ATOM 1372 C CA . GLN A 1 172 ? 9.261 3.476 -5.675 1.00 91.06 172 GLN A CA 1
ATOM 1373 C C . GLN A 1 172 ? 7.751 3.369 -5.509 1.00 91.06 172 GLN A C 1
ATOM 1375 O O . GLN A 1 172 ? 7.096 4.279 -5.011 1.00 91.06 172 GLN A O 1
ATOM 1380 N N . CYS A 1 173 ? 7.191 2.240 -5.944 1.00 93.31 173 CYS A N 1
ATOM 1381 C CA . CYS A 1 173 ? 5.792 1.922 -5.683 1.00 93.31 173 CYS A CA 1
ATOM 1382 C C . CYS A 1 173 ? 5.602 1.442 -4.227 1.00 93.31 173 CYS A C 1
ATOM 1384 O O . CYS A 1 173 ? 6.586 1.088 -3.569 1.00 93.31 173 CYS A O 1
ATOM 1386 N N . PRO A 1 174 ? 4.353 1.338 -3.737 1.00 94.31 174 PRO A N 1
ATOM 1387 C CA . PRO A 1 174 ? 4.064 0.923 -2.361 1.00 94.31 174 PRO A CA 1
ATOM 1388 C C . PRO A 1 174 ? 4.593 -0.463 -1.947 1.00 94.31 174 PRO A C 1
ATOM 1390 O O . PRO A 1 174 ? 4.633 -0.772 -0.760 1.00 94.31 174 PRO A O 1
ATOM 1393 N N . LEU A 1 175 ? 5.023 -1.304 -2.897 1.00 94.75 175 LEU A N 1
ATOM 1394 C CA . LEU A 1 175 ? 5.681 -2.587 -2.608 1.00 94.75 175 LEU A CA 1
ATOM 1395 C C . LEU A 1 175 ? 7.131 -2.443 -2.110 1.00 94.75 175 LEU A C 1
ATOM 1397 O O . LEU A 1 175 ? 7.729 -3.426 -1.692 1.00 94.75 175 LEU A O 1
ATOM 1401 N N . HIS A 1 176 ? 7.703 -1.236 -2.129 1.00 93.31 176 HIS A N 1
ATOM 1402 C CA . HIS A 1 176 ? 9.061 -0.969 -1.632 1.00 93.31 176 HIS A CA 1
ATOM 1403 C C . HIS A 1 176 ? 9.084 0.005 -0.454 1.00 93.31 176 HIS A C 1
ATOM 1405 O O . HIS A 1 176 ? 10.120 0.588 -0.147 1.00 93.31 176 HIS A O 1
ATOM 1411 N N . CYS A 1 177 ? 7.948 0.163 0.222 1.00 93.00 177 CYS A N 1
ATOM 1412 C CA . CYS A 1 177 ? 7.878 0.842 1.503 1.00 93.00 177 CYS A CA 1
ATOM 1413 C C . CYS A 1 177 ? 7.017 0.035 2.476 1.00 93.00 177 CYS A C 1
ATOM 1415 O O . CYS A 1 177 ? 5.962 -0.486 2.110 1.00 93.00 177 CYS A O 1
ATOM 1417 N N . CYS A 1 178 ? 7.441 -0.044 3.731 1.00 93.75 178 CYS A N 1
ATOM 1418 C CA . CYS A 1 178 ? 6.660 -0.659 4.787 1.00 93.75 178 CYS A CA 1
ATOM 1419 C C . CYS A 1 178 ? 5.386 0.160 5.031 1.00 93.75 178 CYS A C 1
ATOM 1421 O O . CYS A 1 178 ? 5.435 1.267 5.570 1.00 93.75 178 CYS A O 1
ATOM 1423 N N . SER A 1 179 ? 4.234 -0.410 4.676 1.00 92.56 179 SER A N 1
ATOM 1424 C CA . SER A 1 179 ? 2.914 0.207 4.832 1.00 92.56 179 SER A CA 1
ATOM 1425 C C . SER A 1 179 ? 2.631 0.594 6.280 1.00 92.56 179 SER A C 1
ATOM 1427 O O . SER A 1 179 ? 1.924 1.567 6.515 1.00 92.56 179 SER A O 1
ATOM 1429 N N . LEU A 1 180 ? 3.169 -0.155 7.243 1.00 90.94 180 LEU A N 1
ATOM 1430 C CA . LEU A 1 180 ? 2.912 0.069 8.657 1.00 90.94 180 LEU A CA 1
ATOM 1431 C C . LEU A 1 180 ? 3.735 1.238 9.207 1.00 90.94 180 LEU A C 1
ATOM 1433 O O . LEU A 1 180 ? 3.160 2.186 9.732 1.00 90.94 180 LEU A O 1
ATOM 1437 N N . CYS A 1 181 ? 5.057 1.229 9.010 1.00 91.50 181 CYS A N 1
ATOM 1438 C CA . CYS A 1 181 ? 5.911 2.361 9.384 1.00 91.50 181 CYS A CA 1
ATOM 1439 C C . CYS A 1 181 ? 5.487 3.645 8.674 1.00 91.50 181 CYS A C 1
ATOM 1441 O O . CYS A 1 181 ? 5.510 4.719 9.268 1.00 91.50 181 CYS A O 1
ATOM 1443 N N . ASN A 1 182 ? 5.078 3.535 7.409 1.00 89.38 182 ASN A N 1
ATOM 1444 C CA . ASN A 1 182 ? 4.611 4.680 6.653 1.00 89.38 182 ASN A CA 1
ATOM 1445 C C . ASN A 1 182 ? 3.343 5.284 7.273 1.00 89.38 182 ASN A C 1
ATOM 1447 O O . ASN A 1 182 ? 3.239 6.505 7.382 1.00 89.38 182 ASN A O 1
ATOM 1451 N N . ASN A 1 183 ? 2.413 4.441 7.714 1.00 87.69 183 ASN A N 1
ATOM 1452 C CA . ASN A 1 183 ? 1.172 4.874 8.338 1.00 87.69 183 ASN A CA 1
ATOM 1453 C C . ASN A 1 183 ? 1.363 5.414 9.767 1.00 87.69 183 ASN A C 1
ATOM 1455 O O . ASN A 1 183 ? 0.666 6.329 10.179 1.00 87.69 183 ASN A O 1
ATOM 1459 N N . GLU A 1 184 ? 2.366 4.925 10.496 1.00 86.38 184 GLU A N 1
ATOM 1460 C CA . GLU A 1 184 ? 2.782 5.468 11.798 1.00 86.38 184 GLU A CA 1
ATOM 1461 C C . GLU A 1 184 ? 3.723 6.685 11.682 1.00 86.38 184 GLU A C 1
ATOM 1463 O O . GLU A 1 184 ? 4.352 7.095 12.653 1.00 86.38 184 GLU A O 1
ATOM 1468 N N . HIS A 1 185 ? 3.838 7.274 10.488 1.00 85.81 185 HIS A N 1
ATOM 1469 C CA . HIS A 1 185 ? 4.663 8.452 10.198 1.00 85.81 185 HIS A CA 1
ATOM 1470 C C . HIS A 1 185 ? 6.185 8.264 10.354 1.00 85.81 185 HIS A C 1
ATOM 1472 O O . HIS A 1 185 ? 6.943 9.225 10.225 1.00 85.81 185 HIS A O 1
ATOM 1478 N N . TYR A 1 186 ? 6.674 7.030 10.483 1.00 89.69 186 TYR A N 1
ATOM 1479 C CA . TYR A 1 186 ? 8.100 6.692 10.432 1.00 89.69 186 TYR A CA 1
ATOM 1480 C C . TYR A 1 186 ? 8.596 6.565 8.982 1.00 89.69 186 TYR A C 1
ATOM 1482 O O . TYR A 1 186 ? 9.063 5.507 8.556 1.00 89.69 186 TYR A O 1
ATOM 1490 N N . LYS A 1 187 ? 8.482 7.651 8.201 1.00 87.56 187 LYS A N 1
ATOM 1491 C CA . LYS A 1 187 ? 8.698 7.653 6.739 1.00 87.56 187 LYS A CA 1
ATOM 1492 C C . LYS A 1 187 ? 10.080 7.142 6.328 1.00 87.56 187 LYS A C 1
ATOM 1494 O O . LYS A 1 187 ? 10.153 6.217 5.536 1.00 87.56 187 LYS A O 1
ATOM 1499 N N . GLN A 1 188 ? 11.163 7.672 6.898 1.00 88.00 188 GLN A N 1
ATOM 1500 C CA . GLN A 1 188 ? 12.533 7.251 6.549 1.00 88.00 188 GLN A CA 1
ATOM 1501 C C . GLN A 1 188 ? 12.754 5.751 6.803 1.00 88.00 188 GLN A C 1
ATOM 1503 O O . GLN A 1 188 ? 13.283 5.036 5.955 1.00 88.00 188 GLN A O 1
ATOM 1508 N N . VAL A 1 189 ? 12.271 5.256 7.948 1.00 90.38 189 VAL A N 1
ATOM 1509 C CA . VAL A 1 189 ? 12.358 3.836 8.316 1.00 90.38 189 VAL A CA 1
ATOM 1510 C C . VAL A 1 189 ? 11.520 2.980 7.371 1.00 90.38 189 VAL A C 1
ATOM 1512 O O . VAL A 1 189 ? 11.939 1.886 7.004 1.00 90.38 189 VAL A O 1
ATOM 1515 N N . ALA A 1 190 ? 10.366 3.482 6.920 1.00 92.75 190 ALA A N 1
ATOM 1516 C CA . ALA A 1 190 ? 9.489 2.763 6.006 1.00 92.75 190 ALA A CA 1
ATOM 1517 C C . ALA A 1 190 ? 10.167 2.391 4.681 1.00 92.75 190 ALA A C 1
ATOM 1519 O O . ALA A 1 190 ? 9.788 1.386 4.095 1.00 92.75 190 ALA A O 1
ATOM 1520 N N . TYR A 1 191 ? 11.169 3.146 4.226 1.00 90.94 191 TYR A N 1
ATOM 1521 C CA . TYR A 1 191 ? 11.920 2.841 3.005 1.00 90.94 191 TYR A CA 1
ATOM 1522 C C . TYR A 1 191 ? 13.233 2.092 3.271 1.00 90.94 191 TYR A C 1
ATOM 1524 O O . TYR A 1 191 ? 13.934 1.764 2.325 1.00 90.94 191 TYR A O 1
ATOM 1532 N N . ALA A 1 192 ? 13.613 1.807 4.516 1.00 87.94 192 ALA A N 1
ATOM 1533 C CA . ALA A 1 192 ? 14.872 1.127 4.835 1.00 87.94 192 ALA A CA 1
ATOM 1534 C C . ALA A 1 192 ? 14.670 -0.373 5.108 1.00 87.94 192 ALA A C 1
ATOM 1536 O O . ALA A 1 192 ? 13.604 -0.774 5.552 1.00 87.94 192 ALA A O 1
ATOM 1537 N N . GLY A 1 193 ? 15.703 -1.199 4.919 1.00 87.00 193 GLY A N 1
ATOM 1538 C CA . GLY A 1 193 ? 15.690 -2.619 5.308 1.00 87.00 193 GLY A CA 1
ATOM 1539 C C . GLY A 1 193 ? 15.019 -3.577 4.314 1.00 87.00 193 GLY A C 1
ATOM 1540 O O . GLY A 1 193 ? 14.623 -3.192 3.214 1.00 87.00 193 GLY A O 1
ATOM 1541 N N . GLU A 1 194 ? 14.943 -4.854 4.698 1.00 89.19 194 GLU A N 1
ATOM 1542 C CA . GLU A 1 194 ? 14.329 -5.910 3.887 1.00 89.19 194 GLU A CA 1
ATOM 1543 C C . GLU A 1 194 ? 12.803 -5.908 4.015 1.00 89.19 194 GLU A C 1
ATOM 1545 O O . GLU A 1 194 ? 12.247 -5.805 5.113 1.00 89.19 194 GLU A O 1
ATOM 1550 N N . MET A 1 195 ? 12.131 -6.054 2.874 1.00 91.31 195 MET A N 1
ATOM 1551 C CA . MET A 1 195 ? 10.676 -6.028 2.770 1.00 91.31 195 MET A CA 1
ATOM 1552 C C . MET A 1 195 ? 10.141 -7.396 2.357 1.00 91.31 195 MET A C 1
ATOM 1554 O O . MET A 1 195 ? 10.721 -8.056 1.498 1.00 91.31 195 MET A O 1
ATOM 1558 N N . THR A 1 196 ? 8.994 -7.771 2.914 1.00 92.94 196 THR A N 1
ATOM 1559 C CA . THR A 1 196 ? 8.114 -8.803 2.366 1.00 92.94 196 THR A CA 1
ATOM 1560 C C . THR A 1 196 ? 6.872 -8.145 1.771 1.00 92.94 196 THR A C 1
ATOM 1562 O O . THR A 1 196 ? 6.335 -7.172 2.311 1.00 92.94 196 THR A O 1
ATOM 1565 N N . GLU A 1 197 ? 6.426 -8.648 0.628 1.00 94.75 197 GLU A N 1
ATOM 1566 C CA . GLU A 1 197 ? 5.316 -8.081 -0.130 1.00 94.75 197 GLU A CA 1
ATOM 1567 C C . GLU A 1 197 ? 4.034 -8.874 0.087 1.00 94.75 197 GLU A C 1
ATOM 1569 O O . GLU A 1 197 ? 4.046 -10.102 0.201 1.00 94.75 197 GLU A O 1
ATOM 1574 N N . CYS A 1 198 ? 2.893 -8.186 0.048 1.00 94.12 198 CYS A N 1
ATOM 1575 C CA . CYS A 1 198 ? 1.639 -8.890 -0.104 1.00 94.12 198 CYS A CA 1
ATOM 1576 C C . CYS A 1 198 ? 1.478 -9.415 -1.538 1.00 94.12 198 CYS A C 1
ATOM 1578 O O . CYS A 1 198 ? 1.655 -8.688 -2.519 1.00 94.12 198 CYS A O 1
ATOM 1580 N N . ALA A 1 199 ? 1.071 -10.676 -1.660 1.00 93.25 199 ALA A N 1
ATOM 1581 C CA . ALA A 1 199 ? 0.784 -11.302 -2.944 1.00 93.25 199 ALA A CA 1
ATOM 1582 C C . ALA A 1 199 ? -0.495 -10.755 -3.619 1.00 93.25 199 ALA A C 1
ATOM 1584 O O . ALA A 1 199 ? -0.633 -10.864 -4.831 1.00 93.25 199 ALA A O 1
ATOM 1585 N N . LEU A 1 200 ? -1.420 -10.147 -2.858 1.00 92.75 200 LEU A N 1
ATOM 1586 C CA . LEU A 1 200 ? -2.765 -9.779 -3.336 1.00 92.75 200 LEU A CA 1
ATOM 1587 C C . LEU A 1 200 ? -3.057 -8.264 -3.365 1.00 92.75 200 LEU A C 1
ATOM 1589 O O . LEU A 1 200 ? -4.028 -7.843 -3.994 1.00 92.75 200 LEU A O 1
ATOM 1593 N N . CYS A 1 201 ? -2.251 -7.421 -2.712 1.00 94.19 201 CYS A N 1
ATOM 1594 C CA . CYS A 1 201 ? -2.397 -5.957 -2.756 1.00 94.19 201 CYS A CA 1
ATOM 1595 C C . CYS A 1 201 ? -1.048 -5.240 -2.820 1.00 94.19 201 CYS A C 1
ATOM 1597 O O . CYS A 1 201 ? -0.003 -5.830 -2.550 1.00 94.19 201 CYS A O 1
ATOM 1599 N N . LEU A 1 202 ? -1.080 -3.946 -3.147 1.00 94.19 202 LEU A N 1
ATOM 1600 C CA . LEU A 1 202 ? 0.075 -3.047 -3.143 1.00 94.19 202 LEU A CA 1
ATOM 1601 C C . LEU A 1 202 ? 0.479 -2.637 -1.720 1.00 94.19 202 LEU A C 1
ATOM 1603 O O . LEU A 1 202 ? 0.477 -1.458 -1.371 1.00 94.19 202 LEU A O 1
ATOM 1607 N N . ARG A 1 203 ? 0.830 -3.615 -0.884 1.00 94.75 203 ARG A N 1
ATOM 1608 C CA . ARG A 1 203 ? 1.417 -3.377 0.438 1.00 94.75 203 ARG A CA 1
ATOM 1609 C C . ARG A 1 203 ? 2.661 -4.218 0.635 1.00 94.75 203 ARG A C 1
ATOM 1611 O O . ARG A 1 203 ? 2.671 -5.394 0.280 1.00 94.75 203 ARG A O 1
ATOM 1618 N N . ALA A 1 204 ? 3.660 -3.625 1.269 1.00 94.94 204 ALA A N 1
ATOM 1619 C CA . ALA A 1 204 ? 4.832 -4.316 1.778 1.00 94.94 204 ALA A CA 1
ATOM 1620 C C . ALA A 1 204 ? 5.046 -3.994 3.257 1.00 94.94 204 ALA A C 1
ATOM 1622 O O . ALA A 1 204 ? 4.470 -3.044 3.794 1.00 94.94 204 ALA A O 1
ATOM 1623 N N . PHE A 1 205 ? 5.852 -4.810 3.923 1.00 94.31 205 PHE A N 1
ATOM 1624 C CA . PHE A 1 205 ? 6.151 -4.707 5.347 1.00 94.31 205 PHE A CA 1
ATOM 1625 C C . PHE A 1 205 ? 7.609 -5.083 5.582 1.00 94.31 205 PHE A C 1
ATOM 1627 O O . PHE A 1 205 ? 8.134 -5.936 4.870 1.00 94.31 205 PHE A O 1
ATOM 1634 N N . HIS A 1 206 ? 8.259 -4.507 6.595 1.00 93.31 206 HIS A N 1
ATOM 1635 C CA . HIS A 1 206 ? 9.559 -5.024 7.028 1.00 93.31 206 HIS A CA 1
ATOM 1636 C C . HIS A 1 206 ? 9.423 -6.475 7.466 1.00 93.31 206 HIS A C 1
ATOM 1638 O O . HIS A 1 206 ? 8.593 -6.775 8.331 1.00 93.31 206 HIS A O 1
ATOM 1644 N N . LYS A 1 207 ? 10.260 -7.338 6.888 1.00 89.38 207 LYS A N 1
ATOM 1645 C CA . LYS A 1 207 ? 10.185 -8.792 7.049 1.00 89.38 207 LYS A CA 1
ATOM 1646 C C . LYS A 1 207 ? 10.259 -9.239 8.514 1.00 89.38 207 LYS A C 1
ATOM 1648 O O . LYS A 1 207 ? 9.483 -10.083 8.931 1.00 89.38 207 LYS A O 1
ATOM 1653 N N . GLU A 1 208 ? 11.124 -8.619 9.309 1.00 85.94 208 GLU A N 1
ATOM 1654 C CA . GLU A 1 208 ? 11.381 -9.078 10.683 1.00 85.94 208 GLU A CA 1
ATOM 1655 C C . GLU A 1 208 ? 10.463 -8.439 11.739 1.00 85.94 208 GLU A C 1
ATOM 1657 O O . GLU A 1 208 ? 10.148 -9.058 12.748 1.00 85.94 208 GLU A O 1
ATOM 1662 N N . LEU A 1 209 ? 10.035 -7.185 11.541 1.00 87.19 209 LEU A N 1
ATOM 1663 C CA . LEU A 1 209 ? 9.458 -6.371 12.629 1.00 87.19 209 LEU A CA 1
ATOM 1664 C C . LEU A 1 209 ? 8.039 -5.862 12.371 1.00 87.19 209 LEU A C 1
ATOM 1666 O O . LEU A 1 209 ? 7.366 -5.417 13.301 1.00 87.19 209 LEU A O 1
ATOM 1670 N N . CYS A 1 210 ? 7.592 -5.853 11.115 1.00 91.69 210 CYS A N 1
ATOM 1671 C CA . CYS A 1 210 ? 6.359 -5.161 10.736 1.00 91.69 210 CYS A CA 1
ATOM 1672 C C . CYS A 1 210 ? 5.322 -6.072 10.084 1.00 91.69 210 CYS A C 1
ATOM 1674 O O . CYS A 1 210 ? 4.317 -5.559 9.588 1.00 91.69 210 CYS A O 1
ATOM 1676 N N . ILE A 1 211 ? 5.527 -7.395 10.090 1.00 91.38 211 ILE A N 1
ATOM 1677 C CA . ILE A 1 211 ? 4.526 -8.336 9.587 1.00 91.38 211 ILE A CA 1
ATOM 1678 C C . ILE A 1 211 ? 3.246 -8.194 10.428 1.00 91.38 211 ILE A C 1
ATOM 1680 O O . ILE A 1 211 ? 3.271 -8.368 11.652 1.00 91.38 211 ILE A O 1
ATOM 1684 N N . PRO A 1 212 ? 2.101 -7.883 9.796 1.00 89.62 212 PRO A N 1
ATOM 1685 C CA . PRO A 1 212 ? 0.841 -7.784 10.511 1.00 89.62 212 PRO A CA 1
ATOM 1686 C C . PRO A 1 212 ? 0.406 -9.107 11.142 1.00 89.62 212 PRO A C 1
ATOM 1688 O O . PRO A 1 212 ? 0.472 -10.160 10.502 1.00 89.62 212 PRO A O 1
ATOM 1691 N N . ALA A 1 213 ? -0.152 -9.050 12.348 1.00 85.44 213 ALA A N 1
ATOM 1692 C CA . ALA A 1 213 ? -0.738 -10.206 13.008 1.00 85.44 213 ALA A CA 1
ATOM 1693 C C . ALA A 1 213 ? -1.883 -10.806 12.171 1.00 85.44 213 ALA A C 1
ATOM 1695 O O . ALA A 1 213 ? -2.765 -10.096 11.678 1.00 85.44 213 ALA A O 1
ATOM 1696 N N . GLY A 1 214 ? -1.871 -12.132 12.016 1.00 84.50 214 GLY A N 1
ATOM 1697 C CA . GLY A 1 214 ? -2.818 -12.865 11.169 1.00 84.50 214 GLY A CA 1
ATOM 1698 C C . GLY A 1 214 ? -2.443 -12.912 9.684 1.00 84.50 214 GLY A C 1
ATOM 1699 O O . GLY A 1 214 ? -3.237 -13.407 8.883 1.00 84.50 214 GLY A O 1
ATOM 1700 N N . SER A 1 215 ? -1.263 -12.408 9.305 1.00 89.25 215 SER A N 1
ATOM 1701 C CA . SER A 1 215 ? -0.700 -12.655 7.974 1.00 89.25 215 SER A CA 1
ATOM 1702 C C . SER A 1 215 ? -0.412 -14.139 7.790 1.00 89.25 215 SER A C 1
ATOM 1704 O O . SER A 1 215 ? -0.138 -14.857 8.752 1.00 89.25 215 SER A O 1
ATOM 1706 N N . LYS A 1 216 ? -0.474 -14.603 6.545 1.00 89.25 216 LYS A N 1
ATOM 1707 C CA . LYS A 1 216 ? -0.106 -15.974 6.192 1.00 89.25 216 LYS A CA 1
ATOM 1708 C C . LYS A 1 216 ? 1.076 -15.938 5.240 1.00 89.25 216 LYS A C 1
ATOM 1710 O O . LYS A 1 216 ? 0.971 -15.289 4.202 1.00 89.25 216 LYS A O 1
ATOM 1715 N N . ASN A 1 217 ? 2.157 -16.618 5.603 1.00 89.25 217 ASN A N 1
ATOM 1716 C CA . ASN A 1 217 ? 3.332 -16.746 4.747 1.00 89.25 217 ASN A CA 1
ATOM 1717 C C . ASN A 1 217 ? 2.978 -17.537 3.490 1.00 89.25 217 ASN A C 1
ATOM 1719 O O . ASN A 1 217 ? 2.115 -18.422 3.518 1.00 89.25 217 ASN A O 1
ATOM 1723 N N . LEU A 1 218 ? 3.620 -17.165 2.392 1.00 87.44 218 LEU A N 1
ATOM 1724 C CA . LEU A 1 218 ? 3.384 -17.724 1.080 1.00 87.44 218 LEU A CA 1
ATOM 1725 C C . LEU A 1 218 ? 4.685 -17.693 0.281 1.00 87.44 218 LEU A C 1
ATOM 1727 O O . LEU A 1 218 ? 5.117 -16.624 -0.144 1.00 87.44 218 LEU A O 1
ATOM 1731 N N . ASP A 1 219 ? 5.257 -18.864 0.030 1.00 88.12 219 ASP A N 1
ATOM 1732 C CA . ASP A 1 219 ? 6.321 -18.999 -0.959 1.00 88.12 219 ASP A CA 1
ATOM 1733 C C . ASP A 1 219 ? 5.682 -19.091 -2.346 1.00 88.12 219 ASP A C 1
ATOM 1735 O O . ASP A 1 219 ? 4.794 -19.919 -2.584 1.00 88.12 219 ASP A O 1
ATOM 1739 N N . VAL A 1 220 ? 6.089 -18.187 -3.235 1.00 89.00 220 VAL A N 1
ATOM 1740 C CA . VAL A 1 220 ? 5.522 -18.034 -4.575 1.00 89.00 220 VAL A CA 1
ATOM 1741 C C . VAL A 1 220 ? 6.604 -18.227 -5.625 1.00 89.00 220 VAL A C 1
ATOM 1743 O O . VAL A 1 220 ? 7.570 -17.465 -5.681 1.00 89.00 220 VAL A O 1
ATOM 1746 N N . GLU A 1 221 ? 6.394 -19.184 -6.526 1.00 91.88 221 GLU A N 1
ATOM 1747 C CA . GLU A 1 221 ? 7.172 -19.278 -7.755 1.00 91.88 221 GLU A CA 1
ATOM 1748 C C . GLU A 1 221 ? 6.593 -18.332 -8.808 1.00 91.88 221 GLU A C 1
ATOM 1750 O O . GLU A 1 221 ? 5.498 -18.561 -9.326 1.00 91.88 221 GLU A O 1
ATOM 1755 N N . ILE A 1 222 ? 7.326 -17.273 -9.150 1.00 90.88 222 ILE A N 1
ATOM 1756 C CA . ILE A 1 222 ? 6.941 -16.351 -10.219 1.00 90.88 222 ILE A CA 1
ATOM 1757 C C . ILE A 1 222 ? 7.707 -16.706 -11.489 1.00 90.88 222 ILE A C 1
ATOM 1759 O O . ILE A 1 222 ? 8.939 -16.736 -11.494 1.00 90.88 222 ILE A O 1
ATOM 1763 N N . LYS A 1 223 ? 6.987 -16.926 -12.594 1.00 88.44 223 LYS A N 1
ATOM 1764 C CA . LYS A 1 223 ? 7.608 -17.119 -13.913 1.00 88.44 223 LYS A CA 1
ATOM 1765 C C . LYS A 1 223 ? 8.114 -15.786 -14.466 1.00 88.44 223 LYS A C 1
ATOM 1767 O O . LYS A 1 223 ? 7.327 -14.906 -14.817 1.00 88.44 223 LYS A O 1
ATOM 1772 N N . ILE A 1 224 ? 9.431 -15.653 -14.584 1.00 84.19 224 ILE A N 1
ATOM 1773 C CA . ILE A 1 224 ? 10.126 -14.480 -15.121 1.00 84.19 224 ILE A CA 1
ATOM 1774 C C . ILE A 1 224 ? 11.021 -14.947 -16.266 1.00 84.19 224 ILE A C 1
ATOM 1776 O O . ILE A 1 224 ? 11.876 -15.807 -16.073 1.00 84.19 224 ILE A O 1
ATOM 1780 N N . GLU A 1 225 ? 10.794 -14.420 -17.473 1.00 81.25 225 GLU A N 1
ATOM 1781 C CA . GLU A 1 225 ? 11.576 -14.767 -18.678 1.00 81.25 225 GLU A CA 1
ATOM 1782 C C . GLU A 1 225 ? 11.672 -16.287 -18.930 1.00 81.25 225 GLU A C 1
ATOM 1784 O O . GLU A 1 225 ? 12.703 -16.823 -19.332 1.00 81.25 225 GLU A O 1
ATOM 1789 N N . GLY A 1 226 ? 10.581 -17.010 -18.657 1.00 80.19 226 GLY A N 1
ATOM 1790 C CA . GLY A 1 226 ? 10.508 -18.463 -18.835 1.00 80.19 226 GLY A CA 1
ATOM 1791 C C . GLY A 1 226 ? 11.172 -19.289 -17.728 1.00 80.19 226 GLY A C 1
ATOM 1792 O O . GLY A 1 226 ? 11.196 -20.513 -17.835 1.00 80.19 226 GLY A O 1
ATOM 1793 N N . ARG A 1 227 ? 11.678 -18.662 -16.659 1.00 85.25 227 ARG A N 1
ATOM 1794 C CA . ARG A 1 227 ? 12.245 -19.339 -15.481 1.00 85.25 227 ARG A CA 1
ATOM 1795 C C . ARG A 1 227 ? 11.377 -19.097 -14.250 1.00 85.25 227 ARG A C 1
ATOM 1797 O O . ARG A 1 227 ? 10.925 -17.977 -14.029 1.00 85.25 227 ARG A O 1
ATOM 1804 N N . GLY A 1 228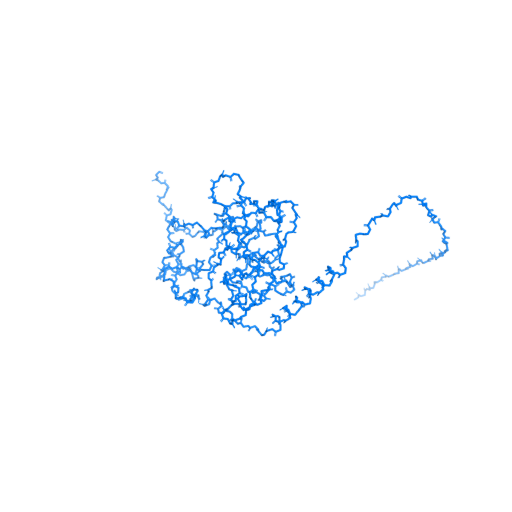 ? 11.153 -20.134 -13.448 1.00 88.31 228 GLY A N 1
ATOM 1805 C CA . GLY A 1 228 ? 10.545 -19.991 -12.125 1.00 88.31 228 GLY A CA 1
ATOM 1806 C C . GLY A 1 228 ? 11.548 -19.378 -11.152 1.00 88.31 228 GLY A C 1
ATOM 1807 O O . GLY A 1 228 ? 12.682 -19.845 -11.065 1.00 88.31 228 GLY A O 1
ATOM 1808 N N . VAL A 1 229 ? 11.155 -18.311 -10.459 1.00 90.81 229 VAL A N 1
ATOM 1809 C CA . VAL A 1 229 ? 11.951 -17.668 -9.408 1.00 90.81 229 VAL A CA 1
ATOM 1810 C C . VAL A 1 229 ? 11.128 -17.653 -8.129 1.00 90.81 229 VAL A C 1
ATOM 1812 O O . VAL A 1 229 ? 9.976 -17.227 -8.143 1.00 90.81 229 VAL A O 1
ATOM 1815 N N . GLN A 1 230 ? 11.720 -18.113 -7.030 1.00 91.00 230 GLN A N 1
ATOM 1816 C CA . GLN A 1 230 ? 11.041 -18.248 -5.742 1.00 91.00 230 GLN A CA 1
ATOM 1817 C C . GLN A 1 230 ? 11.102 -16.948 -4.928 1.00 91.00 230 GLN A C 1
ATOM 1819 O O . GLN A 1 230 ? 12.179 -16.368 -4.734 1.00 91.00 230 GLN A O 1
ATOM 1824 N N . PHE A 1 231 ? 9.951 -16.509 -4.424 1.00 91.06 231 PHE A N 1
ATOM 1825 C CA . PHE A 1 231 ? 9.787 -15.318 -3.592 1.00 91.06 231 PHE A CA 1
ATOM 1826 C C . PHE A 1 231 ? 9.068 -15.663 -2.294 1.00 91.06 231 PHE A C 1
ATOM 1828 O O . PHE A 1 231 ? 8.057 -16.357 -2.311 1.00 91.06 231 PHE A O 1
ATOM 1835 N N . GLU A 1 232 ? 9.543 -15.101 -1.188 1.00 90.75 232 GLU A N 1
ATOM 1836 C CA . GLU A 1 232 ? 8.843 -15.157 0.092 1.00 90.75 232 GLU A CA 1
ATOM 1837 C C . GLU A 1 232 ? 7.891 -13.959 0.198 1.00 90.75 232 GLU A C 1
ATOM 1839 O O . GLU A 1 232 ? 8.306 -12.796 0.253 1.00 90.75 232 GLU A O 1
ATOM 1844 N N . MET A 1 233 ? 6.594 -14.241 0.202 1.00 92.50 233 MET A N 1
ATOM 1845 C CA . MET A 1 233 ? 5.524 -13.251 0.246 1.00 92.50 233 MET A CA 1
ATOM 1846 C C . MET A 1 233 ? 4.581 -13.537 1.414 1.00 92.50 233 MET A C 1
ATOM 1848 O O . MET A 1 233 ? 4.667 -14.557 2.098 1.00 92.50 233 MET A O 1
ATOM 1852 N N . ILE A 1 234 ? 3.621 -12.641 1.626 1.00 92.31 234 ILE A N 1
ATOM 1853 C CA . ILE A 1 234 ? 2.526 -12.869 2.567 1.00 92.31 234 ILE A CA 1
ATOM 1854 C C . ILE A 1 234 ? 1.163 -12.619 1.922 1.00 92.31 234 ILE A C 1
ATOM 1856 O O . ILE A 1 234 ? 0.996 -11.822 0.998 1.00 92.31 234 ILE A O 1
ATOM 1860 N N . VAL A 1 235 ? 0.126 -13.224 2.485 1.00 91.88 235 VAL A N 1
ATOM 1861 C CA . VAL A 1 235 ? -1.242 -12.723 2.356 1.00 91.88 235 VAL A CA 1
ATOM 1862 C C . VAL A 1 235 ? -1.563 -11.940 3.620 1.00 91.88 235 VAL A C 1
ATOM 1864 O O . VAL A 1 235 ? -1.700 -12.507 4.705 1.00 91.88 235 VAL A O 1
ATOM 1867 N N . CYS A 1 236 ? -1.640 -10.618 3.484 1.00 90.88 236 CYS A N 1
ATOM 1868 C CA . CYS A 1 236 ? -1.873 -9.730 4.614 1.00 90.88 236 CYS A CA 1
ATOM 1869 C C . CYS A 1 236 ? -3.336 -9.803 5.115 1.00 90.88 236 CYS A C 1
ATOM 1871 O O . CYS A 1 236 ? -4.244 -10.169 4.359 1.00 90.88 236 CYS A O 1
ATOM 1873 N N . PRO A 1 237 ? -3.619 -9.376 6.362 1.00 87.00 237 PRO A N 1
ATOM 1874 C CA . PRO A 1 237 ? -4.904 -9.634 7.012 1.00 87.00 237 PRO A CA 1
ATOM 1875 C C . PRO A 1 237 ? -6.116 -8.918 6.409 1.00 87.00 237 PRO A C 1
ATOM 1877 O O . PRO A 1 237 ? -7.241 -9.208 6.810 1.00 87.00 237 PRO A O 1
ATOM 1880 N N . ALA A 1 238 ? -5.924 -7.971 5.482 1.00 86.50 238 ALA A N 1
ATOM 1881 C CA . ALA A 1 238 ? -7.056 -7.312 4.821 1.00 86.50 238 ALA A CA 1
ATOM 1882 C C . ALA A 1 238 ? -7.770 -8.217 3.811 1.00 86.50 238 ALA A C 1
ATOM 1884 O O . ALA A 1 238 ? -8.914 -7.941 3.471 1.00 86.50 238 ALA A O 1
ATOM 1885 N N . HIS A 1 239 ? -7.129 -9.299 3.357 1.00 87.19 239 HIS A N 1
ATOM 1886 C CA . HIS A 1 239 ? -7.735 -10.249 2.419 1.00 87.19 239 HIS A CA 1
ATOM 1887 C C . HIS A 1 239 ? -8.527 -11.360 3.109 1.00 87.19 239 HIS A C 1
ATOM 1889 O O . HIS A 1 239 ? -9.089 -12.226 2.442 1.00 87.19 239 HIS A O 1
ATOM 1895 N N . PHE A 1 240 ? -8.590 -11.351 4.440 1.00 80.94 240 PHE A N 1
ATOM 1896 C CA . PHE A 1 240 ? -9.416 -12.282 5.190 1.00 80.94 240 PHE A CA 1
ATOM 1897 C C . PHE A 1 240 ? -10.660 -11.567 5.700 1.00 80.94 240 PHE A C 1
ATOM 1899 O O . PHE A 1 240 ? -10.584 -10.492 6.298 1.00 80.94 240 PHE A O 1
ATOM 1906 N N . THR A 1 241 ? -11.820 -12.190 5.510 1.00 66.44 241 THR A N 1
ATOM 1907 C CA . THR A 1 241 ? -13.072 -11.710 6.091 1.00 66.44 241 THR A CA 1
ATOM 1908 C C . THR A 1 241 ? -12.968 -11.794 7.611 1.00 66.44 241 THR A C 1
ATOM 1910 O O . THR A 1 241 ? -13.058 -12.875 8.197 1.00 66.44 241 THR A O 1
ATOM 1913 N N . LYS A 1 242 ? -12.757 -10.652 8.270 1.00 65.19 242 LYS A N 1
ATOM 1914 C CA . LYS A 1 242 ? -12.729 -10.579 9.732 1.00 65.19 242 LYS A CA 1
ATOM 1915 C C . LYS A 1 242 ? -14.136 -10.842 10.262 1.00 65.19 242 LYS A C 1
ATOM 1917 O O . LYS A 1 242 ? -14.981 -9.951 10.261 1.00 65.19 242 LYS A O 1
ATOM 1922 N N . LYS A 1 243 ? -14.394 -12.052 10.761 1.00 58.38 243 LYS A N 1
ATOM 1923 C CA . LYS A 1 243 ? -15.483 -12.226 11.727 1.00 58.38 243 LYS A CA 1
ATOM 1924 C C . LYS A 1 243 ? -15.037 -11.551 13.014 1.00 58.38 243 LYS A C 1
ATOM 1926 O O . LYS A 1 243 ? -14.003 -11.903 13.575 1.00 58.38 243 LYS A O 1
ATOM 1931 N N . LYS A 1 244 ? -15.800 -10.562 13.470 1.00 63.16 244 LYS A N 1
ATOM 1932 C CA . LYS A 1 244 ? -15.546 -9.922 14.755 1.00 63.16 244 LYS A CA 1
ATOM 1933 C C . LYS A 1 244 ? -15.698 -10.960 15.870 1.00 63.16 244 LYS A C 1
ATOM 1935 O O . LYS A 1 244 ? -16.801 -11.424 16.140 1.00 63.16 244 LYS A O 1
ATOM 1940 N N . THR A 1 245 ? -14.604 -11.273 16.551 1.00 63.50 245 THR A N 1
ATOM 1941 C CA . THR A 1 245 ? -14.597 -12.093 17.765 1.00 63.50 245 THR A CA 1
ATOM 1942 C C . THR A 1 245 ? -14.114 -11.218 18.918 1.00 63.50 245 THR A C 1
ATOM 1944 O O . THR A 1 245 ? -12.931 -10.908 19.001 1.00 63.50 245 THR A O 1
ATOM 1947 N N . GLY A 1 246 ? -15.029 -10.737 19.765 1.00 75.25 246 GLY A N 1
ATOM 1948 C CA . GLY A 1 246 ? -14.674 -9.925 20.935 1.00 75.25 246 GLY A CA 1
ATOM 1949 C C . GLY A 1 246 ? -15.666 -8.813 21.282 1.00 75.25 246 GLY A C 1
ATOM 1950 O O . GLY A 1 246 ? -16.477 -8.368 20.456 1.00 75.25 246 GLY A O 1
ATOM 1951 N N . LYS A 1 247 ? -15.588 -8.356 22.537 1.00 85.19 247 LYS A N 1
ATOM 1952 C CA . LYS A 1 247 ? -16.300 -7.165 23.018 1.00 85.19 247 LYS A CA 1
ATOM 1953 C C . LYS A 1 247 ? -15.603 -5.910 22.497 1.00 85.19 247 LYS A C 1
ATOM 1955 O O . LYS A 1 247 ? -14.394 -5.905 22.289 1.00 85.1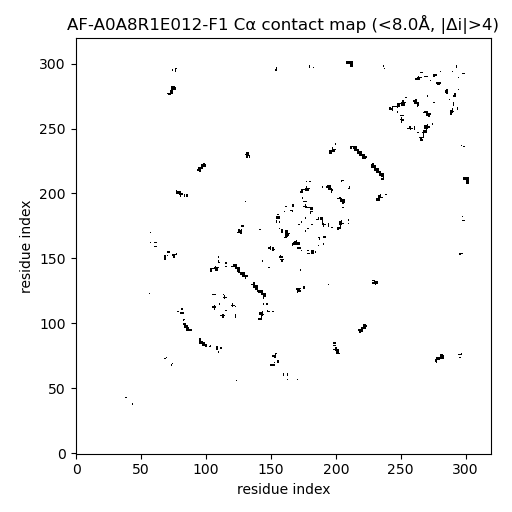9 247 LYS A O 1
ATOM 1960 N N . HIS A 1 248 ? -16.386 -4.865 22.257 1.00 88.50 248 HIS A N 1
ATOM 1961 C CA . HIS A 1 248 ? -15.829 -3.567 21.899 1.00 88.50 248 HIS A CA 1
ATOM 1962 C C . HIS A 1 248 ? -15.141 -2.923 23.102 1.00 88.50 248 HIS A C 1
ATOM 1964 O O . HIS A 1 248 ? -15.632 -3.047 24.224 1.00 88.50 248 HIS A O 1
ATOM 1970 N N . ILE A 1 249 ? -14.032 -2.233 22.852 1.00 88.25 249 ILE A N 1
ATOM 1971 C CA . ILE A 1 249 ? -13.310 -1.444 23.849 1.00 88.25 249 ILE A CA 1
ATOM 1972 C C . ILE A 1 249 ? -14.242 -0.330 24.338 1.00 88.25 249 ILE A C 1
ATOM 1974 O O . ILE A 1 249 ? -14.874 0.356 23.536 1.00 88.25 249 ILE A O 1
ATOM 1978 N N . ALA A 1 250 ? -14.349 -0.161 25.655 1.00 89.75 250 ALA A N 1
ATOM 1979 C CA . ALA A 1 250 ? -15.254 0.801 26.292 1.00 89.75 250 ALA A CA 1
ATOM 1980 C C . ALA A 1 250 ? -14.676 2.231 26.349 1.00 89.75 250 ALA A C 1
ATOM 1982 O O . ALA A 1 250 ? -14.924 2.963 27.302 1.00 89.75 250 ALA A O 1
ATOM 1983 N N . ALA A 1 251 ? -13.876 2.603 25.352 1.00 91.12 251 ALA A N 1
ATOM 1984 C CA . ALA A 1 251 ? -13.251 3.908 25.193 1.00 91.12 251 ALA A CA 1
ATOM 1985 C C . ALA A 1 251 ? -13.046 4.191 23.699 1.00 91.12 251 ALA A C 1
ATOM 1987 O O . ALA A 1 251 ? -12.920 3.256 22.900 1.00 91.12 251 ALA A O 1
ATOM 1988 N N . CYS A 1 252 ? -13.029 5.468 23.331 1.00 92.19 252 CYS A N 1
ATOM 1989 C CA . CYS A 1 252 ? -12.686 5.914 21.989 1.00 92.19 252 CYS A CA 1
ATOM 1990 C C . CYS A 1 252 ? -11.207 5.638 21.703 1.00 92.19 252 CYS A C 1
ATOM 1992 O O . CYS A 1 252 ? -10.356 6.003 22.509 1.00 92.19 252 CYS A O 1
ATOM 1994 N N . ASP A 1 253 ? -10.912 5.018 20.560 1.00 88.50 253 ASP A N 1
ATOM 1995 C CA . ASP A 1 253 ? -9.545 4.683 20.129 1.00 88.50 253 ASP A CA 1
ATOM 1996 C C . ASP A 1 253 ? -8.649 5.929 20.023 1.00 88.50 253 ASP A C 1
ATOM 1998 O O . ASP A 1 253 ? -7.463 5.851 20.323 1.00 88.50 253 ASP A O 1
ATOM 2002 N N . GLU A 1 254 ? -9.233 7.083 19.687 1.00 89.56 254 GLU A N 1
ATOM 2003 C CA . GLU A 1 254 ? -8.492 8.326 19.456 1.00 89.56 254 GLU A CA 1
ATOM 2004 C C . GLU A 1 254 ? -8.370 9.187 20.728 1.00 89.56 254 GLU A C 1
ATOM 2006 O O . GLU A 1 254 ? -7.273 9.585 21.110 1.00 89.56 254 GLU A O 1
ATOM 2011 N N . CYS A 1 255 ? -9.476 9.454 21.441 1.00 91.50 255 CYS A N 1
ATOM 2012 C CA . CYS A 1 255 ? -9.479 10.387 22.583 1.00 91.50 255 CYS A CA 1
ATOM 2013 C C . CYS A 1 255 ? -9.593 9.724 23.967 1.00 91.50 255 CYS A C 1
ATOM 2015 O O . CYS A 1 255 ? -9.567 10.414 24.985 1.00 91.50 255 CYS A O 1
ATOM 2017 N N . GLN A 1 256 ? -9.761 8.398 24.027 1.00 89.88 256 GLN A N 1
ATOM 2018 C CA . GLN A 1 256 ? -9.882 7.600 25.258 1.00 89.88 256 GLN A CA 1
ATOM 2019 C C . GLN A 1 256 ? -11.107 7.905 26.154 1.00 89.88 256 GLN A C 1
ATOM 2021 O O . GLN A 1 256 ? -11.282 7.275 27.199 1.00 89.88 256 GLN A O 1
ATOM 2026 N N . ASN A 1 257 ? -12.005 8.812 25.751 1.00 91.31 257 ASN A N 1
ATOM 2027 C CA . ASN A 1 257 ? -13.272 9.078 26.447 1.00 91.31 257 ASN A CA 1
ATOM 2028 C C . ASN A 1 257 ? -14.295 7.946 26.203 1.00 91.31 257 ASN A C 1
ATOM 2030 O O . ASN A 1 257 ? -14.221 7.235 25.203 1.00 91.31 257 ASN A O 1
ATOM 2034 N N . THR A 1 258 ? -15.249 7.758 27.118 1.00 91.81 258 THR A N 1
ATOM 2035 C CA . THR A 1 258 ? -16.134 6.582 27.193 1.00 91.81 258 THR A CA 1
ATOM 2036 C C . THR A 1 258 ? -17.601 6.842 26.821 1.00 91.81 258 THR A C 1
ATOM 2038 O O . THR A 1 258 ? -18.384 5.895 26.745 1.00 91.81 258 THR A O 1
ATOM 2041 N N . LYS A 1 259 ? -17.999 8.101 26.597 1.00 91.50 259 LYS A N 1
ATOM 2042 C CA . LYS A 1 259 ? -19.383 8.486 26.241 1.00 91.50 259 LYS A CA 1
ATOM 2043 C C . LYS A 1 259 ? -19.651 8.349 24.743 1.00 91.50 259 LYS A C 1
ATOM 2045 O O . LYS A 1 259 ? -18.701 8.385 23.985 1.00 91.50 259 LYS A O 1
ATOM 2050 N N . ASP A 1 260 ? -20.909 8.198 24.328 1.00 92.19 260 ASP A N 1
ATOM 2051 C CA . ASP A 1 260 ? -21.364 8.335 22.925 1.00 92.19 260 ASP A CA 1
ATOM 2052 C C . ASP A 1 260 ? -20.524 7.580 21.877 1.00 92.19 260 ASP A C 1
ATOM 2054 O O . ASP A 1 260 ? -20.233 8.060 20.782 1.00 92.19 260 ASP A O 1
ATOM 2058 N N . LEU A 1 261 ? -20.115 6.364 22.238 1.00 95.81 261 LEU A N 1
ATOM 2059 C CA . LEU A 1 261 ? -19.212 5.545 21.443 1.00 95.81 261 LEU A CA 1
ATOM 2060 C C . LEU A 1 261 ? -19.929 4.816 20.304 1.00 95.81 261 LEU A C 1
ATOM 2062 O O . LEU A 1 261 ? -20.844 4.017 20.525 1.00 95.81 261 LEU A O 1
ATOM 2066 N N . ILE A 1 262 ? -19.410 4.986 19.092 1.00 96.25 262 ILE A N 1
ATOM 2067 C CA . ILE A 1 262 ? -19.757 4.178 17.928 1.00 96.25 262 ILE A CA 1
ATOM 2068 C C . ILE A 1 262 ? -18.892 2.921 17.928 1.00 96.25 262 ILE A C 1
ATOM 2070 O O . ILE A 1 262 ? -17.670 2.957 18.075 1.00 96.25 262 ILE A O 1
ATOM 2074 N N . LYS A 1 263 ? -19.544 1.776 17.749 1.00 94.31 263 LYS A N 1
ATOM 2075 C CA . LYS A 1 263 ? -18.916 0.458 17.705 1.00 94.31 263 LYS A CA 1
ATOM 2076 C C . LYS A 1 263 ? -18.501 0.124 16.277 1.00 94.31 263 LYS A C 1
ATOM 2078 O O . LYS A 1 263 ? -19.363 -0.004 15.415 1.00 94.31 263 LYS A O 1
ATOM 2083 N N . CYS A 1 264 ? -17.205 -0.086 16.040 1.00 92.50 264 CYS A N 1
ATOM 2084 C CA . CYS A 1 264 ? -16.713 -0.435 14.708 1.00 92.50 264 CYS A CA 1
ATOM 2085 C C . CYS A 1 264 ? -17.267 -1.792 14.235 1.00 92.50 264 CYS A C 1
ATOM 2087 O O . CYS A 1 264 ? -17.178 -2.785 14.962 1.00 92.50 264 CYS A O 1
ATOM 2089 N N . SER A 1 265 ? -17.792 -1.877 13.015 1.00 90.25 265 SER A N 1
ATOM 2090 C CA . SER A 1 265 ? -18.361 -3.116 12.471 1.00 90.25 265 SER A CA 1
ATOM 2091 C C . SER A 1 265 ? -17.310 -4.171 12.116 1.00 90.25 265 SER A C 1
ATOM 2093 O O . SER A 1 265 ? -17.617 -5.362 12.090 1.00 90.25 265 SER A O 1
ATOM 2095 N N . THR A 1 266 ? -16.052 -3.769 11.914 1.00 85.50 266 THR A N 1
ATOM 2096 C CA . THR A 1 266 ? -14.972 -4.650 11.431 1.00 85.50 266 THR A CA 1
ATOM 2097 C C . THR A 1 266 ? -13.907 -4.995 12.472 1.00 85.50 266 THR A C 1
ATOM 2099 O O . THR A 1 266 ? -13.056 -5.848 12.213 1.00 85.50 266 THR A O 1
ATOM 2102 N N . CYS A 1 267 ? -13.902 -4.352 13.644 1.00 85.75 267 CYS A N 1
ATOM 2103 C CA . CYS A 1 267 ? -12.924 -4.630 14.702 1.00 85.75 267 CYS A CA 1
ATOM 2104 C C . CYS A 1 267 ? -13.488 -4.394 16.115 1.00 85.75 267 CYS A C 1
ATOM 2106 O O . CYS A 1 267 ? -14.678 -4.147 16.296 1.00 85.75 267 CYS A O 1
ATOM 2108 N N . VAL A 1 268 ? -12.630 -4.508 17.132 1.00 87.31 268 VAL A N 1
ATOM 2109 C CA . VAL A 1 268 ? -12.993 -4.330 18.550 1.00 87.31 268 VAL A CA 1
ATOM 2110 C C . VAL A 1 268 ? -12.956 -2.872 19.021 1.00 87.31 268 VAL A C 1
ATOM 2112 O O . VAL A 1 268 ? -13.333 -2.599 20.154 1.00 87.31 268 VAL A O 1
ATOM 2115 N N . ARG A 1 269 ? -12.529 -1.921 18.190 1.00 89.75 269 ARG A N 1
ATOM 2116 C CA . ARG A 1 269 ? -12.423 -0.507 18.580 1.00 89.75 269 ARG A CA 1
ATOM 2117 C C . ARG A 1 269 ? -13.780 0.181 18.641 1.00 89.75 269 ARG A C 1
ATOM 2119 O O . ARG A 1 269 ? -14.671 -0.119 17.840 1.00 89.75 269 ARG A O 1
ATOM 2126 N N . SER A 1 270 ? -13.882 1.148 19.539 1.00 94.06 270 SER A N 1
ATOM 2127 C CA . SER A 1 270 ? -14.967 2.124 19.556 1.00 94.06 270 SER A CA 1
ATOM 2128 C C . SER A 1 270 ? -14.413 3.511 19.251 1.00 94.06 270 SER A C 1
ATOM 2130 O O . SER A 1 270 ? -13.224 3.745 19.450 1.00 94.06 270 SER A O 1
ATOM 2132 N N . PHE A 1 271 ? -15.237 4.419 18.738 1.00 95.50 271 PHE A N 1
ATOM 2133 C CA . PHE A 1 271 ? -14.794 5.753 18.331 1.00 95.50 271 PHE A CA 1
ATOM 2134 C C . PHE A 1 271 ? -15.929 6.778 18.402 1.00 95.50 271 PHE A C 1
ATOM 2136 O O . PHE A 1 271 ? -17.103 6.409 18.398 1.00 95.50 271 PHE A O 1
ATOM 2143 N N . HIS A 1 272 ? -15.574 8.058 18.446 1.00 95.94 272 HIS A N 1
ATOM 2144 C CA . HIS A 1 272 ? -16.501 9.175 18.255 1.00 95.94 272 HIS A CA 1
ATOM 2145 C C . HIS A 1 272 ? -16.524 9.615 16.799 1.00 95.94 272 HIS A C 1
ATOM 2147 O O . HIS A 1 272 ? -15.506 9.516 16.113 1.00 95.94 272 HIS A O 1
ATOM 2153 N N . LYS A 1 273 ? -17.651 10.152 16.325 1.00 93.44 273 LYS A N 1
ATOM 2154 C CA . LYS A 1 273 ? -17.747 10.605 14.931 1.00 93.44 273 LYS A CA 1
ATOM 2155 C C . LYS A 1 273 ? -16.844 11.810 14.666 1.00 93.44 273 LYS A C 1
ATOM 2157 O O . LYS A 1 273 ? -16.231 11.904 13.608 1.00 93.44 273 LYS A O 1
ATOM 2162 N N . GLU A 1 274 ? -16.764 12.707 15.638 1.00 93.19 274 GLU A N 1
ATOM 2163 C CA . GLU A 1 274 ? -15.959 13.923 15.638 1.00 93.19 274 GLU A CA 1
ATOM 2164 C C . GLU A 1 274 ? -14.456 13.660 15.771 1.00 93.19 274 GLU A C 1
ATOM 2166 O O . GLU A 1 274 ? -13.669 14.498 15.350 1.00 93.19 274 GLU A O 1
ATOM 2171 N N . CYS A 1 275 ? -14.055 12.496 16.293 1.00 93.88 275 CYS A N 1
ATOM 2172 C CA . CYS A 1 275 ? -12.651 12.088 16.362 1.00 93.88 275 CYS A CA 1
ATOM 2173 C C . CYS A 1 275 ? -12.135 11.459 15.058 1.00 93.88 275 CYS A C 1
ATOM 2175 O O . CYS A 1 275 ? -11.004 10.993 15.037 1.00 93.88 275 CYS A O 1
ATOM 2177 N N . GLN A 1 276 ? -12.949 11.383 13.999 1.00 92.44 276 GLN A N 1
ATOM 2178 C CA . GLN A 1 276 ? -12.488 10.920 12.688 1.00 92.44 276 GLN A CA 1
ATOM 2179 C C . GLN A 1 276 ? -12.012 12.106 11.852 1.00 92.44 276 GLN A C 1
ATOM 2181 O O . GLN A 1 276 ? -12.815 12.987 11.515 1.00 92.44 276 GLN A O 1
ATOM 2186 N N . ASP A 1 277 ? -10.751 12.083 11.443 1.00 92.25 277 ASP A N 1
ATOM 2187 C CA . ASP A 1 277 ? -10.188 13.060 10.515 1.00 92.25 277 ASP A CA 1
ATOM 2188 C C . ASP A 1 277 ? -10.572 12.709 9.073 1.00 92.25 277 ASP A C 1
ATOM 2190 O O . ASP A 1 277 ? -10.914 13.595 8.285 1.00 92.25 277 ASP A O 1
ATOM 2194 N N . VAL A 1 278 ? -10.638 11.413 8.743 1.00 92.81 278 VAL A N 1
ATOM 2195 C CA . VAL A 1 278 ? -11.065 10.939 7.417 1.00 92.81 278 VAL A CA 1
ATOM 2196 C C . VAL A 1 278 ? -12.546 11.258 7.175 1.00 92.81 278 VAL A C 1
ATOM 2198 O O . VAL A 1 278 ? -13.426 10.885 7.955 1.00 92.81 278 VAL A O 1
ATOM 2201 N N . LYS A 1 279 ? -12.847 11.918 6.052 1.00 94.06 279 LYS A N 1
ATOM 2202 C CA . LYS A 1 279 ? -14.207 12.301 5.629 1.00 94.06 279 LYS A CA 1
ATOM 2203 C C . LYS A 1 279 ? -14.701 11.472 4.449 1.00 94.06 279 LYS A C 1
ATOM 2205 O O . LYS A 1 279 ? -15.867 11.066 4.440 1.00 94.06 279 LYS A O 1
ATOM 2210 N N . THR A 1 280 ? -13.827 11.184 3.484 1.00 94.81 280 THR A N 1
ATOM 2211 C CA . THR A 1 280 ? -14.148 10.358 2.315 1.00 94.81 280 THR A CA 1
ATOM 2212 C C . THR A 1 280 ? -13.171 9.196 2.140 1.00 94.81 280 THR A C 1
ATOM 2214 O O . THR A 1 280 ? -12.004 9.281 2.519 1.00 94.81 280 THR A O 1
ATOM 2217 N N . LEU A 1 281 ? -13.672 8.099 1.574 1.00 93.69 281 LEU A N 1
ATOM 2218 C CA . LEU A 1 281 ? -12.905 6.954 1.099 1.00 93.69 281 LEU A CA 1
ATOM 2219 C C . LEU A 1 281 ? -13.235 6.749 -0.382 1.00 93.69 281 LEU A C 1
ATOM 2221 O O . LEU A 1 281 ? -14.403 6.583 -0.731 1.00 93.69 281 LEU A O 1
ATOM 2225 N N . ASP A 1 282 ? -12.225 6.802 -1.249 1.00 92.25 282 ASP A N 1
ATOM 2226 C CA . ASP A 1 282 ? -12.375 6.698 -2.709 1.00 92.25 282 ASP A CA 1
ATOM 2227 C C . ASP A 1 282 ? -13.406 7.696 -3.282 1.00 92.25 282 ASP A C 1
ATOM 2229 O O . ASP A 1 282 ? -14.184 7.395 -4.188 1.00 92.25 282 ASP A O 1
ATOM 2233 N N . GLY A 1 283 ? -13.441 8.906 -2.710 1.00 91.88 283 GLY A N 1
ATOM 2234 C CA . GLY A 1 283 ? -14.370 9.976 -3.087 1.00 91.88 283 GLY A CA 1
ATOM 2235 C C . GLY A 1 283 ? -15.811 9.789 -2.599 1.00 91.88 283 GLY A C 1
ATOM 2236 O O . GLY A 1 283 ? -16.660 10.624 -2.901 1.00 91.88 283 GLY A O 1
ATOM 2237 N N . GLN A 1 284 ? -16.102 8.730 -1.839 1.00 94.50 284 GLN A N 1
ATOM 2238 C CA . GLN A 1 284 ? -17.410 8.492 -1.227 1.00 94.50 284 GLN A CA 1
ATOM 2239 C C . GLN A 1 284 ? -17.377 8.801 0.275 1.00 94.50 284 GLN A C 1
ATOM 2241 O O . GLN A 1 284 ? -16.343 8.598 0.912 1.00 94.50 284 GLN A O 1
ATOM 2246 N N . PRO A 1 285 ? -18.483 9.262 0.888 1.00 95.19 285 PRO A N 1
ATOM 2247 C CA . PRO A 1 285 ? -18.552 9.440 2.336 1.00 95.19 285 PRO A CA 1
ATOM 2248 C C . PRO A 1 285 ? -18.198 8.151 3.086 1.00 95.19 285 PRO A C 1
ATOM 2250 O O . PRO A 1 285 ? -18.637 7.062 2.708 1.00 95.19 285 PRO A O 1
ATOM 2253 N N . ILE A 1 286 ? -17.425 8.266 4.170 1.00 94.19 286 ILE A N 1
ATOM 2254 C CA . ILE A 1 286 ? -17.040 7.085 4.949 1.00 94.19 286 ILE A CA 1
ATOM 2255 C C . ILE A 1 286 ? -18.254 6.415 5.620 1.00 94.19 286 ILE A C 1
ATOM 2257 O O . ILE A 1 286 ? -19.165 7.109 6.087 1.00 94.19 286 ILE A O 1
ATOM 2261 N N . PRO A 1 287 ? -18.263 5.075 5.750 1.00 92.81 287 PRO A N 1
ATOM 2262 C CA . PRO A 1 287 ? -19.275 4.372 6.531 1.00 92.81 287 PRO A CA 1
ATOM 2263 C C . PRO A 1 287 ? -19.332 4.883 7.974 1.00 92.81 287 PRO A C 1
ATOM 2265 O O . PRO A 1 287 ? -18.302 5.035 8.632 1.00 92.81 287 PRO A O 1
ATOM 2268 N N . ALA A 1 288 ? -20.543 5.125 8.482 1.00 92.94 288 ALA A N 1
ATOM 2269 C CA . ALA A 1 288 ? -20.749 5.669 9.825 1.00 92.94 288 ALA A CA 1
ATOM 2270 C C . ALA A 1 288 ? -20.284 4.724 10.947 1.00 92.94 288 ALA A C 1
ATOM 2272 O O . ALA A 1 288 ? -20.034 5.171 12.060 1.00 92.94 288 ALA A O 1
ATOM 2273 N N . ASP A 1 289 ? -20.162 3.431 10.656 1.00 92.50 289 ASP A N 1
ATOM 2274 C CA . ASP A 1 289 ? -19.877 2.350 11.595 1.00 92.50 289 ASP A CA 1
ATOM 2275 C C . ASP A 1 289 ? -18.457 1.772 11.454 1.00 92.50 289 ASP A C 1
ATOM 2277 O O . ASP A 1 289 ? -18.161 0.730 12.036 1.00 92.50 289 ASP A O 1
ATOM 2281 N N . LYS A 1 290 ? -17.551 2.419 10.707 1.00 92.12 290 LYS A N 1
ATOM 2282 C CA . LYS A 1 290 ? -16.144 1.999 10.591 1.00 92.12 290 LYS A CA 1
ATOM 2283 C C . LYS A 1 290 ? -15.202 3.014 11.226 1.00 92.12 290 LYS A C 1
ATOM 2285 O O . LYS A 1 290 ? -15.248 4.196 10.903 1.00 92.12 290 LYS A O 1
ATOM 2290 N N . CYS A 1 291 ? -14.308 2.529 12.090 1.00 91.19 291 CYS A N 1
ATOM 2291 C CA . CYS A 1 291 ? -13.266 3.361 12.691 1.00 91.19 291 CYS A CA 1
ATOM 2292 C C . CYS A 1 291 ? -12.168 3.716 11.679 1.00 91.19 291 CYS A C 1
ATOM 2294 O O . CYS A 1 291 ? -11.934 2.973 10.721 1.00 91.19 291 CYS A O 1
ATOM 2296 N N . GLU A 1 292 ? -11.444 4.803 11.946 1.00 89.75 292 GLU A N 1
ATOM 2297 C CA . GLU A 1 292 ? -10.410 5.335 11.053 1.00 89.75 292 GLU A CA 1
ATOM 2298 C C . GLU A 1 292 ? -9.302 4.324 10.748 1.00 89.75 292 GLU A C 1
ATOM 2300 O O . GLU A 1 292 ? -9.003 4.064 9.587 1.00 89.75 292 GLU A O 1
ATOM 2305 N N . LYS A 1 293 ? -8.802 3.620 11.768 1.00 88.31 293 LYS A N 1
ATOM 2306 C CA . LYS A 1 293 ? -7.812 2.544 11.601 1.00 88.31 293 LYS A CA 1
ATOM 2307 C C . LYS A 1 293 ? -8.262 1.454 10.618 1.00 88.31 293 LYS A C 1
ATOM 2309 O O . LYS A 1 293 ? -7.456 0.899 9.881 1.00 88.31 293 LYS A O 1
ATOM 2314 N N . CYS A 1 294 ? -9.554 1.112 10.592 1.00 87.88 294 CYS A N 1
ATOM 2315 C CA . CYS A 1 294 ? -10.066 0.138 9.621 1.00 87.88 294 CYS A CA 1
ATOM 2316 C C . CYS A 1 294 ? -10.206 0.729 8.215 1.00 87.88 294 CYS A C 1
ATOM 2318 O O . CYS A 1 294 ? -10.055 -0.017 7.251 1.00 87.88 294 CYS A O 1
ATOM 2320 N N . LEU A 1 295 ? -10.490 2.030 8.101 1.00 89.31 295 LEU A N 1
ATOM 2321 C CA . LEU A 1 295 ? -10.542 2.745 6.824 1.00 89.31 295 LEU A CA 1
ATOM 2322 C C . LEU A 1 295 ? -9.139 2.861 6.206 1.00 89.31 295 LEU A C 1
ATOM 2324 O O . LEU A 1 295 ? -8.965 2.519 5.042 1.00 89.31 295 LEU A O 1
ATOM 2328 N N . ALA A 1 296 ? -8.132 3.224 7.005 1.00 85.69 296 ALA A N 1
ATOM 2329 C CA . ALA A 1 296 ? -6.723 3.326 6.604 1.00 85.69 296 ALA A CA 1
ATOM 2330 C C . ALA A 1 296 ? -6.055 1.972 6.286 1.00 85.69 296 ALA A C 1
ATOM 2332 O O . ALA A 1 296 ? -4.992 1.911 5.661 1.00 85.69 296 ALA A O 1
ATOM 2333 N N . GLY A 1 297 ? -6.701 0.862 6.659 1.00 81.38 297 GLY A N 1
ATOM 2334 C CA . GLY A 1 297 ? -6.152 -0.481 6.483 1.00 81.38 297 GLY A CA 1
ATOM 2335 C C . GLY A 1 297 ? -5.057 -0.822 7.495 1.00 81.38 297 GLY A C 1
ATOM 2336 O O . GLY A 1 297 ? -4.255 -1.727 7.233 1.00 81.38 297 GLY A O 1
ATOM 2337 N N . ASP A 1 298 ? -5.046 -0.132 8.638 1.00 80.75 298 ASP A N 1
ATOM 2338 C CA . ASP A 1 298 ? -4.088 -0.315 9.722 1.00 80.75 298 ASP A CA 1
ATOM 2339 C C . ASP A 1 298 ? -4.170 -1.727 10.264 1.00 80.75 298 ASP A C 1
ATOM 2341 O O . ASP A 1 298 ? -5.243 -2.274 10.564 1.00 80.75 298 ASP A O 1
ATOM 2345 N N . ALA A 1 299 ? -2.998 -2.315 10.433 1.00 73.94 299 ALA A N 1
ATOM 2346 C CA . ALA A 1 299 ? -2.869 -3.636 10.988 1.00 73.94 299 ALA A CA 1
ATOM 2347 C C . ALA A 1 299 ? -2.024 -3.589 12.259 1.00 73.94 299 ALA A C 1
ATOM 2349 O O . ALA A 1 299 ? -1.077 -2.819 12.367 1.00 73.94 299 ALA A O 1
ATOM 2350 N N . VAL A 1 300 ? -2.403 -4.411 13.234 1.00 72.69 300 VAL A N 1
ATOM 2351 C CA . VAL A 1 300 ? -1.633 -4.594 14.467 1.00 72.69 300 VAL A CA 1
ATOM 2352 C C . VAL A 1 300 ? -0.452 -5.508 14.136 1.00 72.69 300 VAL A C 1
ATOM 2354 O O . VAL A 1 300 ? -0.654 -6.503 13.436 1.00 72.69 300 VAL A O 1
ATOM 2357 N N . ARG A 1 301 ? 0.766 -5.179 14.587 1.00 69.62 301 ARG A N 1
ATOM 2358 C CA . ARG A 1 301 ? 1.948 -6.034 14.357 1.00 69.62 301 ARG A CA 1
ATOM 2359 C C . ARG A 1 301 ? 1.859 -7.310 15.199 1.00 69.62 301 ARG A C 1
ATOM 2361 O O . ARG A 1 301 ? 1.121 -7.361 16.185 1.00 69.62 301 ARG A O 1
ATOM 2368 N N . TYR A 1 302 ? 2.613 -8.330 14.807 1.00 61.69 302 TYR A N 1
ATOM 2369 C CA . TYR A 1 302 ? 2.912 -9.450 15.697 1.00 61.69 302 TYR A CA 1
ATOM 2370 C C . TYR A 1 302 ? 3.706 -8.939 16.923 1.00 61.69 302 TYR A C 1
ATOM 2372 O O . TYR A 1 302 ? 4.428 -7.950 16.812 1.00 61.69 302 TYR A O 1
ATOM 2380 N N . ASP A 1 303 ? 3.505 -9.548 18.094 1.00 56.88 303 ASP A N 1
ATOM 2381 C CA . ASP A 1 303 ? 4.228 -9.249 19.347 1.00 56.88 303 ASP A CA 1
ATOM 2382 C C . ASP A 1 303 ? 4.178 -7.799 19.878 1.00 56.88 303 ASP A C 1
ATOM 2384 O O . ASP A 1 303 ? 5.018 -7.399 20.684 1.00 56.88 303 ASP A O 1
ATOM 2388 N N . VAL A 1 304 ? 3.175 -6.996 19.497 1.00 63.31 304 VAL A N 1
ATOM 2389 C CA . VAL A 1 304 ? 2.969 -5.673 20.121 1.00 63.31 304 VAL A CA 1
ATOM 2390 C C . VAL A 1 304 ? 2.383 -5.850 21.523 1.00 63.31 304 VAL A C 1
ATOM 2392 O O . VAL A 1 304 ? 1.284 -6.405 21.647 1.00 63.31 304 VAL A O 1
ATOM 2395 N N . PRO A 1 305 ? 3.035 -5.333 22.582 1.00 58.8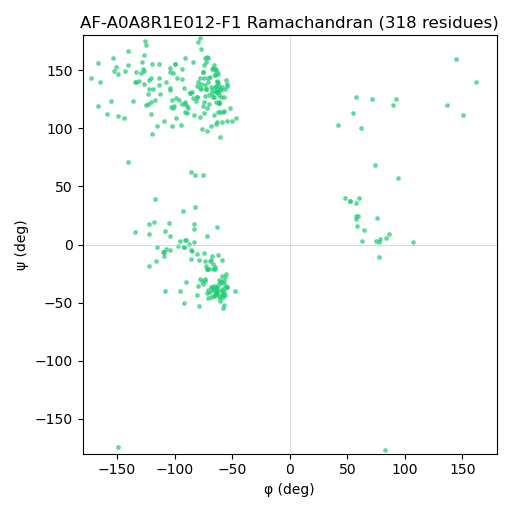8 305 PRO A N 1
ATOM 2396 C CA . PRO A 1 305 ? 2.432 -5.278 23.903 1.00 58.88 305 PRO A CA 1
ATOM 2397 C C . PRO A 1 305 ? 1.174 -4.412 23.850 1.00 58.88 305 PRO A C 1
ATOM 2399 O O . PRO A 1 305 ? 1.225 -3.239 23.481 1.00 58.88 305 PRO A O 1
ATOM 2402 N N . VAL A 1 306 ? 0.036 -4.980 24.234 1.00 64.19 306 VAL A N 1
ATOM 2403 C CA . VAL A 1 306 ? -1.213 -4.231 24.382 1.00 64.19 306 VAL A CA 1
ATOM 2404 C C . VAL A 1 306 ? -1.457 -3.963 25.860 1.00 64.19 306 VAL A C 1
ATOM 2406 O O . VAL A 1 306 ? -1.503 -4.884 26.674 1.00 64.19 306 VAL A O 1
ATOM 2409 N N . LEU A 1 307 ? -1.619 -2.692 26.225 1.00 55.72 307 LEU A N 1
ATOM 2410 C CA . LEU A 1 307 ? -2.070 -2.326 27.563 1.00 55.72 307 LEU A CA 1
ATOM 2411 C C . LEU A 1 307 ? -3.581 -2.536 27.629 1.00 55.72 307 LEU A C 1
ATOM 2413 O O . LEU A 1 307 ? -4.355 -1.815 26.999 1.00 55.72 307 LEU A O 1
ATOM 2417 N N . VAL A 1 308 ? -4.006 -3.548 28.378 1.00 58.12 308 VAL A N 1
ATOM 2418 C CA . VAL A 1 308 ? -5.425 -3.812 28.617 1.00 58.12 308 VAL A CA 1
ATOM 2419 C C . VAL A 1 308 ? -5.821 -3.129 29.916 1.00 58.12 308 VAL A C 1
ATOM 2421 O O . VAL A 1 308 ? -5.288 -3.438 30.981 1.00 58.12 308 VAL A O 1
ATOM 2424 N N . ARG A 1 309 ? -6.791 -2.214 29.846 1.00 52.47 309 ARG A N 1
ATOM 2425 C CA . ARG A 1 309 ? -7.453 -1.701 31.045 1.00 52.47 309 ARG A CA 1
ATOM 2426 C C . ARG A 1 309 ? -8.347 -2.804 31.607 1.00 52.47 309 ARG A C 1
ATOM 2428 O O . ARG A 1 309 ? -9.463 -3.010 31.132 1.00 52.47 309 ARG A O 1
ATOM 2435 N N . TRP A 1 310 ? -7.839 -3.522 32.601 1.00 54.25 310 TRP A N 1
ATOM 2436 C CA . TRP A 1 310 ? -8.643 -4.429 33.412 1.00 54.25 310 TRP A CA 1
ATOM 2437 C C . TRP A 1 310 ? -9.658 -3.612 34.222 1.00 54.25 310 TRP A C 1
ATOM 2439 O O . TRP A 1 310 ? -9.293 -2.646 34.884 1.00 54.25 310 TRP A O 1
ATOM 2449 N N . SER A 1 311 ? -10.943 -3.957 34.131 1.00 53.62 311 SER A N 1
ATOM 2450 C CA . SER A 1 311 ? -11.980 -3.390 35.002 1.00 53.62 311 SER A CA 1
ATOM 2451 C C . SER A 1 311 ? -11.917 -4.038 36.388 1.00 53.62 311 SER A C 1
ATOM 2453 O O . SER A 1 311 ? -11.824 -5.263 36.463 1.00 53.62 311 SER A O 1
ATOM 2455 N N . ASP A 1 312 ? -12.063 -3.242 37.446 1.00 50.47 312 ASP A N 1
ATOM 2456 C CA . ASP A 1 312 ? -11.824 -3.566 38.869 1.00 50.47 312 ASP A CA 1
ATOM 2457 C C . ASP A 1 312 ? -12.711 -4.665 39.515 1.00 50.47 312 ASP A C 1
ATOM 2459 O O . ASP A 1 312 ? -12.731 -4.819 40.732 1.00 50.47 312 ASP A O 1
ATOM 2463 N N . ASN A 1 313 ? -13.438 -5.484 38.750 1.00 48.47 313 ASN A N 1
ATOM 2464 C CA . ASN A 1 313 ? -14.427 -6.439 39.281 1.00 48.47 313 ASN A CA 1
ATOM 2465 C C . ASN A 1 313 ? -13.891 -7.864 39.561 1.00 48.47 313 ASN A C 1
ATOM 2467 O O . ASN A 1 313 ? -14.655 -8.826 39.503 1.00 48.47 313 ASN A O 1
ATOM 2471 N N . ILE A 1 314 ? -12.605 -8.036 39.892 1.00 51.12 314 ILE A N 1
ATOM 2472 C CA . ILE A 1 314 ? -12.033 -9.355 40.267 1.00 51.12 314 ILE A CA 1
ATOM 2473 C C . ILE A 1 314 ? -12.100 -9.628 41.784 1.00 51.12 314 ILE A C 1
ATOM 2475 O O . ILE A 1 314 ? -11.711 -10.697 42.238 1.00 51.12 314 ILE A O 1
ATOM 2479 N N . ALA A 1 315 ? -12.706 -8.753 42.590 1.00 47.66 315 ALA A N 1
ATOM 2480 C CA . ALA A 1 315 ? -12.908 -9.052 44.013 1.00 47.66 315 ALA A CA 1
ATOM 2481 C C . ALA A 1 315 ? -13.816 -10.280 44.292 1.00 47.66 315 ALA A C 1
ATOM 2483 O O . ALA A 1 315 ? -13.867 -10.725 45.430 1.00 47.66 315 ALA A O 1
ATOM 2484 N N . ASN A 1 316 ? -14.482 -10.863 43.281 1.00 43.19 316 ASN A N 1
ATOM 2485 C CA . ASN A 1 316 ? -15.424 -11.985 43.447 1.00 43.19 316 ASN A CA 1
ATOM 2486 C C . ASN A 1 316 ? -15.082 -13.265 42.652 1.00 43.19 316 ASN A C 1
ATOM 2488 O O . ASN A 1 316 ? -15.953 -14.107 42.470 1.00 43.19 316 ASN A O 1
ATOM 2492 N N . LEU A 1 317 ? -13.849 -13.446 42.162 1.00 43.06 317 LEU A N 1
ATOM 2493 C CA . LEU A 1 317 ? -13.443 -14.687 41.464 1.00 43.06 317 LEU A CA 1
ATOM 2494 C C . LEU A 1 317 ? -12.553 -15.616 42.309 1.00 43.06 317 LEU A C 1
ATOM 2496 O O . LEU A 1 317 ? -11.902 -16.502 41.767 1.00 43.06 317 LEU A O 1
ATOM 2500 N N . ALA A 1 318 ? -12.545 -15.441 43.633 1.00 37.09 318 ALA A N 1
ATOM 2501 C CA . ALA A 1 318 ? -11.876 -16.354 44.564 1.00 37.09 318 ALA A CA 1
ATOM 2502 C C . ALA A 1 318 ? -12.775 -17.503 45.078 1.00 37.09 318 ALA A C 1
ATOM 2504 O O . ALA A 1 318 ? -12.319 -18.291 45.899 1.00 37.09 318 ALA A O 1
ATOM 2505 N N . GLU A 1 319 ? -14.016 -17.635 44.594 1.00 35.59 319 GLU A N 1
ATOM 2506 C CA . GLU A 1 319 ? -14.920 -18.737 44.961 1.00 35.59 319 GLU A CA 1
ATOM 2507 C C . GLU A 1 319 ? -15.728 -19.250 43.752 1.00 35.59 319 GLU A C 1
ATOM 2509 O O . GLU A 1 319 ? -16.929 -19.009 43.676 1.00 35.59 319 GLU A O 1
ATOM 2514 N N . VAL A 1 320 ? -15.080 -19.945 42.804 1.00 35.31 320 VAL A N 1
ATOM 2515 C CA . VAL A 1 320 ? -15.682 -21.044 42.005 1.00 35.31 320 VAL A CA 1
ATOM 2516 C C . VAL A 1 320 ? -14.598 -22.051 41.636 1.00 35.31 320 VAL A C 1
ATOM 2518 O O . VAL A 1 320 ? -13.572 -21.613 41.071 1.00 35.31 320 VAL A O 1
#

Radius of gyration: 29.17 Å; Cα contacts (8 Å, |Δi|>4): 504; chains: 1; bounding box: 90×60×81 Å

Sequence (320 aa):
MTRKQDSIRGVEQEQENDEEQQDLKEDSADRSPLNEIKENAQSRAQEESLRTIYRNNLKKILDRQFEPNGYPENLMSHVAREFLKVESYKPKEEGTTAEYLPDTDTKCVFCFKAVDSSGDAELMPCQGQMGSIEKRKIACRSKFHANCAIKYNAGSFLFQYSALPECQGKLQCPLHCCSLCNNEHYKQVAYAGEMTECALCLRAFHKELCIPAGSKNLDVEIKIEGRGVQFEMIVCPAHFTKKKTGKHIAACDECQNTKDLIKCSTCVRSFHKECQDVKTLDGQPIPADKCEKCLAGDAVRYDVPVLVRWSDNIANLAEV

Mean predicted aligned error: 13.01 Å